Protein AF-A0A964IN11-F1 (afdb_monomer)

pLDDT: mean 75.67, std 8.84, range [43.44, 93.75]

Nearest PDB structures (foldseek):
  3g67-assembly1_A  TM=2.727E-01  e=6.004E+00  Thermotoga maritima
  2fic-assembly2_A  TM=3.836E-01  e=9.585E+00  Homo sapiens

Mean predicted aligned error: 14.29 Å

Solvent-accessible surface area (backbone atoms only — not comparable to full-atom values): 10181 Å² total; per-residue (Å²): 139,83,84,82,80,81,77,79,76,79,81,54,73,69,59,56,54,56,50,51,55,50,52,53,52,52,49,53,52,49,52,54,52,52,52,52,51,51,53,51,53,51,52,52,51,50,52,52,53,52,52,50,53,52,49,51,53,55,49,52,52,51,50,52,50,49,50,49,51,45,50,49,51,44,52,50,38,48,57,56,67,73,42,93,69,86,52,68,68,59,53,51,50,45,70,50,59,47,49,66,54,49,55,52,47,51,52,49,52,55,56,52,54,74,72,45,54,77,66,59,54,53,37,52,58,54,5,45,64,47,19,50,59,53,47,50,52,50,52,53,50,48,58,52,44,38,72,73,68,66,55,58,66,78,85,67,49,69,58,64,61,62,55,46,53,58,50,38,29,51,52,23,38,54,55,39,48,71,73,76,110

Sequence (181 aa):
MGNHIIIAGYPSKDQLQGASAQIVSLFFHLCRKLDAARVEARKAGGSVVAAVEQTQRVYGYRLVLAGALRGSVYGISRGLLEMEIAERWLRVAIALAPIPFFVRFLWMWMTGLSTMDELERRIQPEALALAFPLMAVLLMTFGLLEIAAGLNPDDWSCRHVRLMMPALYYAGLWRAKRRYE

Foldseek 3Di:
DDDDDPDDDDDDPVVVVVVVVVVVVVVVVVVVVVVVVVVVVVVVVVVVVVVLVVVLVVLVVVLVVLVVVLVVLLVVLVVVLVPPDVDPVVNVCSVCVSVVSVVVSVVSVVVSLVSDDPLVVVLQVQLVVQLVVVLVVVVVVVVVCCVVVVPDCVVVPPPVSVVSSVVSSVVSSVVSVVVVD

Radius of gyration: 34.75 Å; Cα contacts (8 Å, |Δi|>4): 67; chains: 1; bounding box: 102×32×94 Å

Secondary structure (DSSP, 8-state):
-------PPPPPHHHHHHHHHHHHHHHHHHHHHHHHHHHHHHHHHHHHHHHHHHHHHHHHHHHHHHHHHHHHHHHHHHHHHHS----HHHHHHHHHTHHHHHHHHHHHHHHHHHTS-HHHHHHHHHHHHHHHHHHHHHHHHHHHHHHHH---TTTSSSHHHHHHHHHHHHHHHHHHHHHH-

Structure (mmCIF, N/CA/C/O backbone):
data_AF-A0A964IN11-F1
#
_entry.id   AF-A0A964IN11-F1
#
loop_
_atom_site.group_PDB
_atom_site.id
_atom_site.type_symbol
_atom_site.label_atom_id
_atom_site.label_alt_id
_atom_site.label_comp_id
_atom_site.label_asym_id
_atom_site.label_entity_id
_atom_site.label_seq_id
_atom_site.pdbx_PDB_ins_code
_atom_site.Cartn_x
_atom_site.Cartn_y
_atom_site.Cartn_z
_atom_site.occupancy
_atom_site.B_iso_or_equiv
_atom_site.auth_seq_id
_atom_site.auth_comp_id
_atom_site.auth_asym_id
_atom_site.auth_atom_id
_atom_site.pdbx_PDB_model_num
ATOM 1 N N . MET A 1 1 ? -77.785 14.637 54.196 1.00 43.44 1 MET A N 1
ATOM 2 C CA . MET A 1 1 ? -76.979 13.824 53.259 1.00 43.44 1 MET A CA 1
ATOM 3 C C . MET A 1 1 ? -75.578 13.714 53.845 1.00 43.44 1 MET A C 1
ATOM 5 O O . MET A 1 1 ? -74.857 14.700 53.835 1.00 43.44 1 MET A O 1
ATOM 9 N N . GLY A 1 2 ? -75.266 12.592 54.501 1.00 45.19 2 GLY A N 1
ATOM 10 C CA . GLY A 1 2 ? -74.005 12.393 55.224 1.00 45.19 2 GLY A CA 1
ATOM 11 C C . GLY A 1 2 ? -72.953 11.723 54.343 1.00 45.19 2 GLY A C 1
ATOM 12 O O . GLY A 1 2 ? -73.200 10.641 53.817 1.00 45.19 2 GLY A O 1
ATOM 13 N N . ASN A 1 3 ? -71.794 12.365 54.191 1.00 50.91 3 ASN A N 1
ATOM 14 C CA . ASN A 1 3 ? -70.613 11.786 53.552 1.00 50.91 3 ASN A CA 1
ATOM 15 C C . ASN A 1 3 ? -69.926 10.831 54.538 1.00 50.91 3 ASN A C 1
ATOM 17 O O . ASN A 1 3 ? -69.311 11.272 55.508 1.00 50.91 3 ASN A O 1
ATOM 21 N N . HIS A 1 4 ? -70.011 9.526 54.280 1.00 51.09 4 HIS A N 1
ATOM 22 C CA . HIS A 1 4 ? -69.189 8.532 54.962 1.00 51.09 4 HIS A CA 1
ATOM 23 C C . HIS A 1 4 ? -67.776 8.559 54.370 1.00 51.09 4 HIS A C 1
ATOM 25 O O . HIS A 1 4 ? -67.537 8.082 53.264 1.00 51.09 4 HIS A O 1
ATOM 31 N N . ILE A 1 5 ? -66.838 9.143 55.116 1.00 57.75 5 ILE A N 1
ATOM 32 C CA . ILE A 1 5 ? -65.405 9.069 54.829 1.00 57.75 5 ILE A CA 1
ATOM 33 C C . ILE A 1 5 ? -64.946 7.655 55.198 1.00 57.75 5 ILE A C 1
ATOM 35 O O . ILE A 1 5 ? -64.895 7.295 56.373 1.00 57.75 5 ILE A O 1
ATOM 39 N N . ILE A 1 6 ? -64.645 6.839 54.187 1.00 58.34 6 ILE A N 1
ATOM 40 C CA . ILE A 1 6 ? -64.030 5.521 54.369 1.00 58.34 6 ILE A CA 1
ATOM 41 C C . ILE A 1 6 ? -62.560 5.757 54.722 1.00 58.34 6 ILE A C 1
ATOM 43 O O . ILE A 1 6 ? -61.746 6.094 53.864 1.00 58.34 6 ILE A O 1
ATOM 47 N N . ILE A 1 7 ? -62.225 5.616 56.003 1.00 56.06 7 ILE A N 1
ATOM 48 C CA . ILE A 1 7 ? -60.840 5.626 56.474 1.00 56.06 7 ILE A CA 1
ATOM 49 C C . ILE A 1 7 ? -60.228 4.281 56.069 1.00 56.06 7 ILE A C 1
ATOM 51 O O . ILE A 1 7 ? -60.578 3.241 56.626 1.00 56.06 7 ILE A O 1
ATOM 55 N N . ALA A 1 8 ? -59.354 4.293 55.061 1.00 59.03 8 ALA A N 1
ATOM 56 C CA . ALA A 1 8 ? -58.593 3.119 54.652 1.00 59.03 8 ALA A CA 1
ATOM 57 C C . ALA A 1 8 ? -57.729 2.641 55.832 1.00 59.03 8 ALA A C 1
ATOM 59 O O . ALA A 1 8 ? -56.873 3.375 56.327 1.00 59.03 8 ALA A O 1
ATOM 60 N N . GLY A 1 9 ? -58.002 1.427 56.315 1.00 58.03 9 GLY A N 1
ATOM 61 C CA . GLY A 1 9 ? -57.291 0.825 57.438 1.00 58.03 9 GLY A CA 1
ATOM 62 C C . GLY A 1 9 ? -55.801 0.674 57.141 1.00 58.03 9 GLY A C 1
ATOM 63 O O . GLY A 1 9 ? -55.415 0.201 56.073 1.00 58.03 9 GLY A O 1
ATOM 64 N N . TYR A 1 10 ? -54.965 1.079 58.098 1.00 53.91 10 TYR A N 1
ATOM 65 C CA . TYR A 1 10 ? -53.522 0.871 58.027 1.00 53.91 10 TYR A CA 1
ATOM 66 C C . TYR A 1 10 ? -53.206 -0.635 57.980 1.00 53.91 10 TYR A C 1
ATOM 68 O O . TYR A 1 10 ? -53.748 -1.390 58.794 1.00 53.91 10 TYR A O 1
ATOM 76 N N . PRO A 1 11 ? -52.330 -1.089 57.064 1.00 60.97 11 PRO A N 1
ATOM 77 C CA . PRO A 1 11 ? -51.963 -2.498 56.964 1.00 60.97 11 PRO A CA 1
ATOM 78 C C . PRO A 1 11 ? -51.256 -2.972 58.243 1.00 60.97 11 PRO A C 1
ATOM 80 O O . PRO A 1 11 ? -50.443 -2.247 58.825 1.00 60.97 11 PRO A O 1
ATOM 83 N N . SER A 1 12 ? -51.568 -4.194 58.693 1.00 66.81 12 SER A N 1
ATOM 84 C CA . SER A 1 12 ? -50.959 -4.780 59.894 1.00 66.81 12 SER A CA 1
ATOM 85 C C . SER A 1 12 ? -49.467 -5.080 59.673 1.00 66.81 12 SER A C 1
ATOM 87 O O . SER A 1 12 ? -49.018 -5.306 58.545 1.00 66.81 12 SER A O 1
ATOM 89 N N . LYS A 1 13 ? -48.677 -5.097 60.757 1.00 61.56 13 LYS A N 1
ATOM 90 C CA . LYS A 1 13 ? -47.222 -5.351 60.708 1.00 61.56 13 LYS A CA 1
ATOM 91 C C . LYS A 1 13 ? -46.857 -6.674 60.014 1.00 61.56 13 LYS A C 1
ATOM 93 O O . LYS A 1 13 ? -45.818 -6.735 59.359 1.00 61.56 13 LYS A O 1
ATOM 98 N N . ASP A 1 14 ? -47.729 -7.675 60.081 1.00 70.12 14 ASP A N 1
ATOM 99 C CA . ASP A 1 14 ? -47.516 -8.986 59.457 1.00 70.12 14 ASP A CA 1
ATOM 100 C C . ASP A 1 14 ? -47.667 -8.928 57.925 1.00 70.12 14 ASP A C 1
ATOM 102 O O . ASP A 1 14 ? -46.914 -9.577 57.197 1.00 70.12 14 ASP A O 1
ATOM 106 N N . GLN A 1 15 ? -48.563 -8.074 57.403 1.00 61.25 15 GLN A N 1
ATOM 107 C CA . GLN A 1 15 ? -48.667 -7.825 55.957 1.00 61.25 15 GLN A CA 1
ATOM 108 C C . GLN A 1 15 ? -47.463 -7.050 55.406 1.00 61.25 15 GLN A C 1
ATOM 110 O O . GLN A 1 15 ? -47.022 -7.307 54.284 1.00 61.25 15 GLN A O 1
ATOM 115 N N . LEU A 1 16 ? -46.892 -6.140 56.199 1.00 60.25 16 LEU A N 1
ATOM 116 C CA . LEU A 1 16 ? -45.685 -5.394 55.828 1.00 60.25 16 LEU A CA 1
ATOM 117 C C . LEU A 1 16 ? -44.429 -6.288 55.799 1.00 60.25 16 LEU A C 1
ATOM 119 O O . LEU A 1 16 ? -43.560 -6.084 54.950 1.00 60.25 16 LEU A O 1
ATOM 123 N N . GLN A 1 17 ? -44.341 -7.306 56.664 1.00 65.69 17 GLN A N 1
ATOM 124 C CA . GLN A 1 17 ? -43.245 -8.289 56.644 1.00 65.69 17 GLN A CA 1
ATOM 125 C C . GLN A 1 17 ? -43.341 -9.283 55.474 1.00 65.69 17 GLN A C 1
ATOM 127 O O . GLN A 1 17 ? -42.320 -9.644 54.893 1.00 65.69 17 GLN A O 1
ATOM 132 N N . GLY A 1 18 ? -44.548 -9.696 55.073 1.00 69.88 18 GLY A N 1
ATOM 133 C CA . GLY A 1 18 ? -44.730 -10.531 53.878 1.00 69.88 18 GLY A CA 1
ATOM 134 C C . GLY A 1 18 ? -44.393 -9.789 52.576 1.00 69.88 18 GLY A C 1
ATOM 135 O O . GLY A 1 18 ? -43.753 -10.346 51.681 1.00 69.88 18 GLY A O 1
ATOM 136 N N . ALA A 1 19 ? -44.765 -8.508 52.492 1.00 66.50 19 ALA A N 1
ATOM 137 C CA . ALA A 1 19 ? -44.473 -7.660 51.338 1.00 66.50 19 ALA A CA 1
ATOM 138 C C . ALA A 1 19 ? -42.967 -7.384 51.173 1.00 66.50 19 ALA A C 1
ATOM 140 O O . ALA A 1 19 ? -42.461 -7.391 50.050 1.00 66.50 19 ALA A O 1
ATOM 141 N N . SER A 1 20 ? -42.221 -7.204 52.271 1.00 71.31 20 SER A N 1
ATOM 142 C CA . SER A 1 20 ? -40.770 -6.980 52.205 1.00 71.31 20 SER A CA 1
ATOM 143 C C . SER A 1 20 ? -40.014 -8.211 51.691 1.00 71.31 20 SER A C 1
ATOM 145 O O . SER A 1 20 ? -39.119 -8.070 50.857 1.00 71.31 20 SER A O 1
ATOM 147 N N . ALA A 1 21 ? -40.425 -9.421 52.082 1.00 78.44 21 ALA A N 1
ATOM 148 C CA . ALA A 1 21 ? -39.839 -10.665 51.580 1.00 78.44 21 ALA A CA 1
ATOM 149 C C . ALA A 1 21 ? -40.081 -10.867 50.069 1.00 78.44 21 ALA A C 1
ATOM 151 O O . ALA A 1 21 ? -39.172 -11.275 49.341 1.00 78.44 21 ALA A O 1
ATOM 152 N N . GLN A 1 22 ? -41.279 -10.530 49.574 1.00 80.94 22 GLN A N 1
ATOM 153 C CA . GLN A 1 22 ? -41.599 -10.607 48.144 1.00 80.94 22 GLN A CA 1
ATOM 154 C C . GLN A 1 22 ? -40.813 -9.585 47.315 1.00 80.94 22 GLN A C 1
ATOM 156 O O . GLN A 1 22 ? -40.292 -9.934 46.256 1.00 80.94 22 GLN A O 1
ATOM 161 N N . ILE A 1 23 ? -40.667 -8.351 47.806 1.00 81.38 23 ILE A N 1
ATOM 162 C CA . ILE A 1 23 ? -39.893 -7.301 47.127 1.00 81.38 23 ILE A CA 1
ATOM 163 C C . ILE A 1 23 ? -38.415 -7.699 47.015 1.00 81.38 23 ILE A C 1
ATOM 165 O O . ILE A 1 23 ? -37.823 -7.564 45.944 1.00 81.38 23 ILE A O 1
ATOM 169 N N . VAL A 1 24 ? -37.829 -8.251 48.083 1.00 82.81 24 VAL A N 1
ATOM 170 C CA . VAL A 1 24 ? -36.432 -8.718 48.079 1.00 82.81 24 VAL A CA 1
ATOM 171 C C . VAL A 1 24 ? -36.240 -9.894 47.115 1.00 82.81 24 VAL A C 1
ATOM 173 O O . VAL A 1 24 ? -35.279 -9.903 46.347 1.00 82.81 24 VAL A O 1
ATOM 176 N N . SER A 1 25 ? -37.170 -10.853 47.092 1.00 84.12 25 SER A N 1
ATOM 177 C CA . SER A 1 25 ? -37.144 -11.981 46.150 1.00 84.12 25 SER A CA 1
ATOM 178 C C . SER A 1 25 ? -37.215 -11.520 44.688 1.00 84.12 25 SER A C 1
ATOM 180 O O . SER A 1 25 ? -36.419 -11.963 43.853 1.00 84.12 25 SER A O 1
ATOM 182 N N . LEU A 1 26 ? -38.120 -10.583 44.384 1.00 86.50 26 LEU A N 1
ATOM 183 C CA . LEU A 1 26 ? -38.298 -10.040 43.039 1.00 86.50 26 LEU A CA 1
ATOM 184 C C . LEU A 1 26 ? -37.057 -9.262 42.585 1.00 86.50 26 LEU A C 1
ATOM 186 O O . LEU A 1 26 ? -36.603 -9.434 41.455 1.00 86.50 26 LEU A O 1
ATOM 190 N N . PHE A 1 27 ? -36.473 -8.463 43.483 1.00 87.12 27 PHE A N 1
ATOM 191 C CA . PHE A 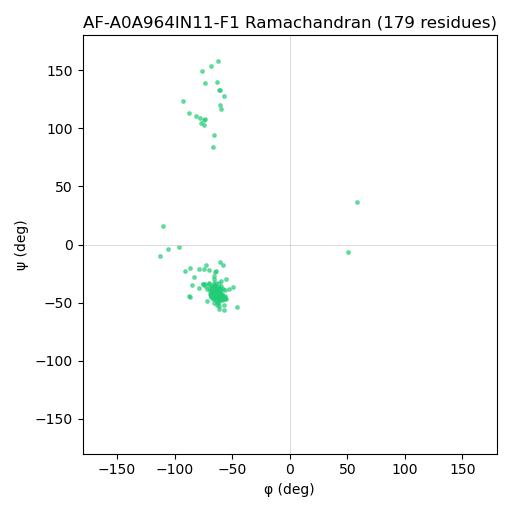1 27 ? -35.233 -7.732 43.235 1.00 87.12 27 PHE A CA 1
ATOM 192 C C . PHE A 1 27 ? -34.068 -8.682 42.937 1.00 87.12 27 PHE A C 1
ATOM 194 O O . PHE A 1 27 ? -33.377 -8.511 41.934 1.00 87.12 27 PHE A O 1
ATOM 201 N N . PHE A 1 28 ? -33.899 -9.740 43.736 1.00 88.69 28 PHE A N 1
ATOM 202 C CA . PHE A 1 28 ? -32.840 -10.730 43.524 1.00 88.69 28 PHE A CA 1
ATOM 203 C C . PHE A 1 28 ? -33.006 -11.469 42.187 1.00 88.69 28 PHE A C 1
ATOM 205 O O . PHE A 1 28 ? -32.033 -11.695 41.464 1.00 88.69 28 PHE A O 1
ATOM 212 N N . HIS A 1 29 ? -34.246 -11.799 41.813 1.00 91.00 29 HIS A N 1
ATOM 213 C CA . HIS A 1 29 ? -34.552 -12.412 40.521 1.00 91.00 29 HIS A CA 1
ATOM 214 C C . HIS A 1 29 ? -34.259 -11.466 39.345 1.00 91.00 29 HIS A C 1
ATOM 216 O O . HIS A 1 29 ? -33.709 -11.896 38.326 1.00 91.00 29 HIS A O 1
ATOM 222 N N . LEU A 1 30 ? -34.582 -10.177 39.493 1.00 87.19 30 LEU A N 1
ATOM 223 C CA . LEU A 1 30 ? -34.320 -9.150 38.486 1.00 87.19 30 LEU A CA 1
ATOM 224 C C . LEU A 1 30 ? -32.814 -8.919 38.301 1.00 87.19 30 LEU A C 1
ATOM 226 O O . LEU A 1 30 ? -32.333 -8.930 37.169 1.00 87.19 30 LEU A O 1
ATOM 230 N N . CYS A 1 31 ? -32.060 -8.795 39.399 1.00 88.00 31 CYS A N 1
ATOM 231 C CA . CYS A 1 31 ? -30.601 -8.687 39.375 1.00 88.00 31 CYS A CA 1
ATOM 232 C C . CYS A 1 31 ? -29.968 -9.883 38.658 1.00 88.00 31 CYS A C 1
ATOM 234 O O . CYS A 1 31 ? -29.163 -9.698 37.747 1.00 88.00 31 CYS A O 1
ATOM 236 N N . ARG A 1 32 ? -30.412 -11.108 38.969 1.00 93.75 32 ARG A N 1
ATOM 237 C CA . ARG A 1 32 ? -29.891 -12.316 38.319 1.00 93.75 32 ARG A CA 1
ATOM 238 C C . ARG A 1 32 ? -30.167 -12.344 36.812 1.00 93.75 32 ARG A C 1
ATOM 240 O O . ARG A 1 32 ? -29.314 -12.785 36.044 1.00 93.75 32 ARG A O 1
ATOM 247 N N . LYS A 1 33 ? -31.343 -11.877 36.372 1.00 90.25 33 LYS A N 1
ATOM 248 C CA . LYS A 1 33 ? -31.666 -11.750 34.939 1.00 90.25 33 LYS A CA 1
ATOM 249 C C . LYS A 1 33 ? -30.802 -10.699 34.244 1.00 90.25 33 LYS A C 1
ATOM 251 O O . LYS A 1 33 ? -30.353 -10.939 33.127 1.00 90.25 33 LYS A O 1
ATOM 256 N N . LEU A 1 34 ? -30.552 -9.565 34.896 1.00 87.56 34 LEU A N 1
ATOM 257 C CA . LEU A 1 34 ? -29.701 -8.506 34.352 1.00 87.56 34 LEU A CA 1
ATOM 258 C C . LEU A 1 34 ? -28.246 -8.964 34.206 1.00 87.56 34 LEU A C 1
ATOM 260 O O . LEU A 1 34 ? -27.615 -8.670 33.192 1.00 87.56 34 LEU A O 1
ATOM 264 N N . ASP A 1 35 ? -27.727 -9.729 35.164 1.00 90.44 35 ASP A N 1
ATOM 265 C CA . ASP A 1 35 ? -26.366 -10.263 35.081 1.00 90.44 35 ASP A CA 1
ATOM 266 C C . ASP A 1 35 ? -26.231 -11.334 33.994 1.00 90.44 35 ASP A C 1
ATOM 268 O O . ASP A 1 35 ? -25.265 -11.310 33.230 1.00 90.44 35 ASP A O 1
ATOM 272 N N . ALA A 1 36 ? -27.227 -12.214 33.842 1.00 89.38 36 ALA A N 1
ATOM 273 C CA . ALA A 1 36 ? -27.258 -13.176 32.739 1.00 89.38 36 ALA A CA 1
ATOM 274 C C . ALA A 1 36 ? -27.265 -12.472 31.367 1.00 89.38 36 ALA A C 1
ATOM 276 O O . ALA A 1 36 ? -26.452 -12.801 30.502 1.00 89.38 36 ALA A O 1
ATOM 277 N N . ALA A 1 37 ? -28.101 -11.441 31.200 1.00 81.38 37 ALA A N 1
ATOM 278 C CA . ALA A 1 37 ? -28.165 -10.651 29.970 1.00 81.38 37 ALA A CA 1
ATOM 279 C C . ALA A 1 37 ? -26.847 -9.908 29.674 1.00 81.38 37 ALA A C 1
ATOM 281 O O . ALA A 1 37 ? -26.403 -9.850 28.526 1.00 81.38 37 ALA A O 1
ATOM 282 N N . ARG A 1 38 ? -26.168 -9.382 30.704 1.00 81.19 38 ARG A N 1
ATOM 283 C CA . ARG A 1 38 ? -24.843 -8.753 30.558 1.00 81.19 38 ARG A CA 1
ATOM 284 C C . ARG A 1 38 ? -23.779 -9.743 30.097 1.00 81.19 38 ARG A C 1
ATOM 286 O O . ARG A 1 38 ? -22.946 -9.393 29.264 1.00 81.19 38 ARG A O 1
ATOM 293 N N . VAL A 1 39 ? -23.793 -10.967 30.626 1.00 85.06 39 VAL A N 1
ATOM 294 C CA . VAL A 1 39 ? -22.840 -12.015 30.234 1.00 85.06 39 VAL A CA 1
ATOM 295 C C . VAL A 1 39 ? -23.054 -12.430 28.777 1.00 85.06 39 VAL A C 1
ATOM 297 O O . VAL A 1 39 ? -22.075 -12.575 28.044 1.00 85.06 39 VAL A O 1
ATOM 300 N N . GLU A 1 40 ? -24.303 -12.568 28.331 1.00 84.50 40 GLU A N 1
ATOM 301 C CA . GLU A 1 40 ? -24.620 -12.867 26.928 1.00 84.50 40 GLU A CA 1
ATOM 302 C C . GLU A 1 40 ? -24.211 -11.733 25.985 1.00 84.50 40 GLU A C 1
ATOM 304 O O . GLU A 1 40 ? -23.541 -11.991 24.986 1.00 84.50 40 GLU A O 1
ATOM 309 N N . ALA A 1 41 ? -24.498 -10.477 26.339 1.00 72.94 41 ALA A N 1
ATOM 310 C CA . ALA A 1 41 ? -24.062 -9.316 25.564 1.00 72.94 41 ALA A CA 1
ATOM 311 C C . ALA A 1 41 ? -22.529 -9.240 25.451 1.00 72.94 41 ALA A C 1
ATOM 313 O O . ALA A 1 41 ? -21.991 -8.933 24.387 1.00 72.94 41 ALA A O 1
ATOM 314 N N . ARG A 1 42 ? -21.804 -9.583 26.525 1.00 79.69 42 ARG A N 1
ATOM 315 C CA . ARG A 1 42 ? -20.334 -9.601 26.533 1.00 79.69 42 ARG A CA 1
ATOM 316 C C . ARG A 1 42 ? -19.762 -10.735 25.677 1.00 79.69 42 ARG A C 1
ATOM 318 O O . ARG A 1 42 ? -18.769 -10.524 24.987 1.00 79.69 42 ARG A O 1
ATOM 325 N N . LYS A 1 43 ? -20.397 -11.914 25.678 1.00 82.44 43 LYS A N 1
ATOM 326 C CA . LYS A 1 43 ? -20.033 -13.038 24.795 1.00 82.44 43 LYS A CA 1
ATOM 327 C C . LYS A 1 43 ? -20.306 -12.718 23.325 1.00 82.44 43 LYS A C 1
ATOM 329 O O . LYS A 1 43 ? -19.443 -12.969 22.488 1.00 82.44 43 LYS A O 1
ATOM 334 N N . ALA A 1 44 ? -21.461 -12.123 23.024 1.00 76.88 44 ALA A N 1
ATOM 335 C CA . ALA A 1 44 ? -21.802 -11.675 21.678 1.00 76.88 44 ALA A CA 1
ATOM 336 C C . ALA A 1 44 ? -20.804 -10.615 21.186 1.00 76.88 44 ALA A C 1
ATOM 338 O O . ALA A 1 44 ? -20.227 -10.781 20.114 1.00 76.88 44 ALA A O 1
ATOM 339 N N . GLY A 1 45 ? -20.496 -9.606 22.008 1.00 75.06 45 GLY A N 1
ATOM 340 C CA . GLY A 1 45 ? -19.466 -8.610 21.703 1.00 75.06 45 GLY A CA 1
ATOM 341 C C . GLY A 1 45 ? -18.094 -9.237 21.433 1.00 75.06 45 GLY A C 1
ATOM 342 O O . GLY A 1 45 ? -17.468 -8.923 20.427 1.00 75.06 45 GLY A O 1
ATOM 343 N N . GLY A 1 46 ? -17.664 -10.194 22.263 1.00 76.69 46 GLY A N 1
ATOM 344 C CA . GLY A 1 46 ? -16.411 -10.930 22.055 1.00 76.69 46 GLY A CA 1
ATOM 345 C C . GLY A 1 46 ? -16.372 -11.723 20.742 1.00 76.69 46 GLY A C 1
ATOM 346 O O . GLY A 1 46 ? -15.355 -11.713 20.054 1.00 76.69 46 GLY A O 1
ATOM 347 N N . SER A 1 47 ? -17.482 -12.363 20.357 1.00 72.88 47 SER A N 1
ATOM 348 C CA . SER A 1 47 ? -17.575 -13.094 19.083 1.00 72.88 47 SER A CA 1
ATOM 349 C C . SER A 1 47 ? -17.516 -12.181 17.857 1.00 72.88 47 SER A C 1
ATOM 351 O O . SER A 1 47 ? -16.883 -12.534 16.864 1.00 72.88 47 SER A O 1
ATOM 353 N N . VAL A 1 48 ? -18.114 -10.988 17.936 1.00 71.19 48 VAL A N 1
ATOM 354 C CA . VAL A 1 48 ? -18.071 -9.990 16.860 1.00 71.19 48 VAL A CA 1
ATOM 355 C C . VAL A 1 48 ? -16.655 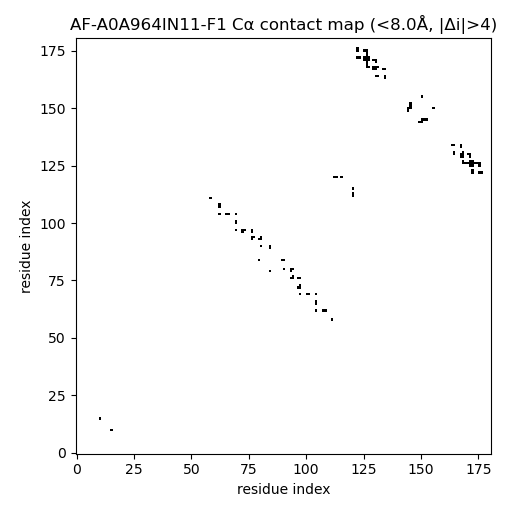-9.439 16.709 1.00 71.19 48 VAL A C 1
ATOM 357 O O . VAL A 1 48 ? -16.141 -9.392 15.595 1.00 71.19 48 VAL A O 1
ATOM 360 N N . VAL A 1 49 ? -15.992 -9.104 17.819 1.00 73.88 49 VAL A N 1
ATOM 361 C CA . VAL A 1 49 ? -14.595 -8.638 17.812 1.00 73.88 49 VAL A CA 1
ATOM 362 C C . VAL A 1 49 ? -13.666 -9.701 17.216 1.00 73.88 49 VAL A C 1
ATOM 364 O O . VAL A 1 49 ? -12.878 -9.391 16.325 1.00 73.88 49 VAL A O 1
ATOM 367 N N . ALA A 1 50 ? -13.812 -10.966 17.619 1.00 72.62 50 ALA A N 1
ATOM 368 C CA . ALA A 1 50 ? -13.023 -12.067 17.065 1.00 72.62 50 ALA A CA 1
ATOM 369 C C . ALA A 1 50 ? -13.277 -12.281 15.558 1.00 72.62 50 ALA A C 1
ATOM 371 O O . ALA A 1 50 ? -12.339 -12.531 14.800 1.00 72.62 50 ALA A O 1
ATOM 372 N N . ALA A 1 51 ? -14.526 -12.143 15.098 1.00 64.75 51 ALA A N 1
ATOM 373 C CA . ALA A 1 51 ? -14.874 -12.258 13.681 1.00 64.75 51 ALA A CA 1
ATOM 374 C C . ALA A 1 51 ? -14.285 -11.114 12.832 1.00 64.75 51 ALA A C 1
ATOM 376 O O . ALA A 1 51 ? -13.829 -11.347 11.707 1.00 64.75 51 ALA A O 1
ATOM 377 N N . VAL A 1 52 ? -14.250 -9.890 13.368 1.00 67.06 52 VAL A N 1
ATOM 378 C CA . VAL A 1 52 ? -13.620 -8.730 12.716 1.00 67.06 52 VAL A CA 1
ATOM 379 C C . VAL A 1 52 ? -12.105 -8.917 12.621 1.00 67.06 52 VAL A C 1
ATOM 381 O O . VAL A 1 52 ? -11.550 -8.782 11.529 1.00 67.06 52 VAL A O 1
ATOM 384 N N . GLU A 1 53 ? -11.444 -9.325 13.708 1.00 74.50 53 GLU A N 1
ATOM 385 C CA . GLU A 1 53 ? -9.994 -9.574 13.724 1.00 74.50 53 GLU A CA 1
ATOM 386 C C . GLU A 1 53 ? -9.599 -10.693 12.741 1.00 74.50 53 GLU A C 1
ATOM 388 O O . GLU A 1 53 ? -8.631 -10.576 11.980 1.00 74.50 53 GLU A O 1
ATOM 393 N N . GLN A 1 54 ? -10.391 -11.769 12.687 1.00 74.69 54 GLN A N 1
ATOM 394 C CA . GLN A 1 54 ? -10.191 -12.858 11.733 1.00 74.69 54 GLN A CA 1
ATOM 395 C C . GLN A 1 54 ? -10.352 -12.377 10.283 1.00 74.69 54 GLN A C 1
ATOM 397 O O . GLN A 1 54 ? -9.553 -12.741 9.416 1.00 74.69 54 GLN A O 1
ATOM 402 N N . THR A 1 55 ? -11.339 -11.519 10.017 1.00 66.69 55 THR A N 1
ATOM 403 C CA . THR A 1 55 ? -11.562 -10.935 8.688 1.00 66.69 55 THR A CA 1
ATOM 404 C C . THR A 1 55 ? -10.402 -10.024 8.280 1.00 66.69 55 THR A C 1
ATOM 406 O O . THR A 1 55 ? -9.910 -10.144 7.157 1.00 66.69 55 THR A O 1
ATOM 409 N N . GLN A 1 56 ? -9.888 -9.194 9.195 1.00 68.44 56 GLN A N 1
ATOM 410 C CA . GLN A 1 56 ? -8.708 -8.354 8.960 1.00 68.44 56 GLN A CA 1
ATOM 411 C C . GLN A 1 56 ? -7.452 -9.185 8.656 1.00 68.44 56 GLN A C 1
ATOM 413 O O . GLN A 1 56 ? -6.741 -8.880 7.696 1.00 68.44 56 GLN A O 1
ATOM 418 N N . ARG A 1 57 ? -7.187 -10.272 9.399 1.00 72.75 57 ARG A N 1
ATOM 419 C CA . ARG A 1 57 ? -6.045 -11.171 9.124 1.00 72.75 57 ARG A CA 1
ATOM 420 C C . ARG A 1 57 ? -6.146 -11.847 7.761 1.00 72.75 57 ARG A C 1
ATOM 422 O O . ARG A 1 57 ? -5.171 -11.870 7.008 1.00 72.75 57 ARG A O 1
ATOM 429 N N . VAL A 1 58 ? -7.319 -12.390 7.432 1.00 72.50 58 VAL A N 1
ATOM 430 C CA . VAL A 1 58 ? -7.563 -13.056 6.142 1.00 72.50 58 VAL A CA 1
ATOM 431 C C . VAL A 1 58 ? -7.431 -12.056 4.993 1.00 72.50 58 VAL A C 1
ATOM 433 O O . VAL A 1 58 ? -6.835 -12.369 3.960 1.00 72.50 58 VAL A O 1
ATOM 436 N N . TYR A 1 59 ? -7.941 -10.839 5.177 1.00 72.38 59 TYR A N 1
ATOM 437 C CA . TYR A 1 59 ? -7.828 -9.769 4.198 1.00 72.38 59 TYR A CA 1
ATOM 438 C C . TYR A 1 59 ? -6.370 -9.321 3.999 1.00 72.38 59 TYR A C 1
ATOM 440 O O . TYR A 1 59 ? -5.908 -9.237 2.860 1.00 72.38 59 TYR A O 1
ATOM 448 N N . GLY A 1 60 ? -5.615 -9.132 5.085 1.00 73.56 60 GLY A N 1
ATOM 449 C CA . GLY A 1 60 ? -4.191 -8.796 5.040 1.00 73.56 60 GLY A CA 1
ATOM 450 C C . GLY A 1 60 ? -3.366 -9.841 4.285 1.00 73.56 60 GLY A C 1
ATOM 451 O O . GLY A 1 60 ? -2.615 -9.492 3.376 1.00 73.56 60 GLY A O 1
ATOM 452 N N . TYR A 1 61 ? -3.567 -11.131 4.577 1.00 77.56 61 TYR A N 1
ATOM 453 C CA . TYR A 1 61 ? -2.888 -12.215 3.859 1.00 77.56 61 TYR A CA 1
ATOM 454 C C . TYR A 1 61 ? -3.245 -12.239 2.367 1.00 77.56 61 TYR A C 1
ATOM 456 O O . TYR A 1 61 ? -2.361 -12.353 1.520 1.00 77.56 61 TYR A O 1
ATOM 464 N N . ARG A 1 62 ? -4.528 -12.070 2.022 1.00 78.31 62 ARG A N 1
ATOM 465 C CA . ARG A 1 62 ? -4.975 -11.998 0.621 1.00 78.31 62 ARG A CA 1
ATOM 466 C C . ARG A 1 62 ? -4.347 -10.830 -0.129 1.00 78.31 62 ARG A C 1
ATOM 468 O O . ARG A 1 62 ? -4.005 -10.982 -1.298 1.00 78.31 62 ARG A O 1
ATOM 475 N N . LEU A 1 63 ? -4.180 -9.690 0.532 1.00 74.62 63 LEU A N 1
ATOM 476 C CA . LEU A 1 63 ? -3.567 -8.500 -0.044 1.00 74.62 63 LEU A CA 1
ATOM 477 C C . LEU A 1 63 ? -2.065 -8.696 -0.281 1.00 74.62 63 LEU A C 1
ATOM 479 O O . LEU A 1 63 ? -1.568 -8.349 -1.351 1.00 74.62 63 LEU A O 1
ATOM 483 N N . VAL A 1 64 ? -1.361 -9.313 0.675 1.00 78.62 64 VAL A N 1
ATOM 484 C CA . VAL A 1 64 ? 0.051 -9.699 0.524 1.00 78.62 64 VAL A CA 1
ATOM 485 C C . VAL A 1 64 ? 0.212 -10.705 -0.613 1.00 78.62 64 VAL A C 1
ATOM 487 O O . VAL A 1 64 ? 1.067 -10.517 -1.473 1.00 78.62 64 VAL A O 1
ATOM 490 N N . LEU A 1 65 ? -0.647 -11.726 -0.678 1.00 81.94 65 LEU A N 1
ATOM 491 C CA . LEU A 1 65 ? -0.633 -12.729 -1.742 1.00 81.94 65 LEU A CA 1
ATOM 492 C C . LEU A 1 65 ? -0.926 -12.106 -3.115 1.00 81.94 65 LEU A C 1
ATOM 494 O O . LEU A 1 65 ? -0.236 -12.404 -4.085 1.00 81.94 65 LEU A O 1
ATOM 498 N N . ALA A 1 66 ? -1.913 -11.210 -3.208 1.00 77.44 66 ALA A N 1
ATOM 499 C CA . ALA A 1 66 ? -2.231 -10.488 -4.439 1.00 77.44 66 ALA A CA 1
ATOM 500 C C . ALA A 1 66 ? -1.083 -9.560 -4.869 1.00 77.44 66 ALA A C 1
ATOM 502 O O . ALA A 1 66 ? -0.768 -9.478 -6.057 1.00 77.44 66 ALA A O 1
ATOM 503 N N . GLY A 1 67 ? -0.428 -8.899 -3.910 1.00 76.06 67 GLY A N 1
ATOM 504 C CA . GLY A 1 67 ? 0.770 -8.098 -4.143 1.00 76.06 67 GLY A CA 1
ATOM 505 C C . GLY A 1 67 ? 1.941 -8.941 -4.653 1.00 76.06 67 GLY A C 1
ATOM 506 O O . GLY A 1 67 ? 2.567 -8.573 -5.647 1.00 76.06 67 GLY A O 1
ATOM 507 N N . ALA A 1 68 ? 2.186 -10.097 -4.033 1.00 82.19 68 ALA A N 1
ATOM 508 C CA . ALA A 1 68 ? 3.214 -11.048 -4.446 1.00 82.19 68 ALA A CA 1
ATOM 509 C C . ALA A 1 68 ? 2.938 -11.597 -5.853 1.00 82.19 68 ALA A C 1
ATOM 511 O O . ALA A 1 68 ? 3.803 -11.501 -6.717 1.00 82.19 68 ALA A O 1
ATOM 512 N N . LEU A 1 69 ? 1.713 -12.067 -6.118 1.00 83.19 69 LEU A N 1
ATOM 513 C CA . LEU A 1 69 ? 1.286 -12.559 -7.430 1.00 83.19 69 LEU A CA 1
ATOM 514 C C . LEU A 1 69 ? 1.486 -11.499 -8.517 1.00 83.19 69 LEU A C 1
ATOM 516 O O . LEU A 1 69 ? 2.033 -11.786 -9.579 1.00 83.19 69 LEU A O 1
ATOM 520 N N . ARG A 1 70 ? 1.087 -10.253 -8.246 1.00 79.44 70 ARG A N 1
ATOM 521 C CA . ARG A 1 70 ? 1.315 -9.129 -9.159 1.00 79.44 70 ARG A CA 1
ATOM 522 C C . ARG A 1 70 ? 2.811 -8.904 -9.402 1.00 79.44 70 ARG A C 1
ATOM 524 O O . ARG A 1 70 ? 3.214 -8.702 -10.547 1.00 79.44 70 ARG A O 1
ATOM 531 N N . GLY A 1 71 ? 3.623 -8.932 -8.344 1.00 76.00 71 GLY A N 1
ATOM 532 C CA . GLY A 1 71 ? 5.079 -8.835 -8.439 1.00 76.00 71 GLY A CA 1
ATOM 533 C C . GLY A 1 71 ? 5.669 -9.919 -9.343 1.00 76.00 71 GLY A C 1
ATOM 534 O O . GLY A 1 71 ? 6.463 -9.606 -10.228 1.00 76.00 71 GLY A O 1
ATOM 535 N N . SER A 1 72 ? 5.208 -11.163 -9.191 1.00 79.81 72 SER A N 1
ATOM 536 C CA . SER A 1 72 ? 5.608 -12.301 -10.021 1.00 79.81 72 SER A CA 1
ATOM 537 C C . SER A 1 72 ? 5.197 -12.129 -11.484 1.00 79.81 72 SER A C 1
ATOM 539 O O . SER A 1 72 ? 6.045 -12.264 -12.359 1.00 79.81 72 SER A O 1
ATOM 541 N N . VAL A 1 73 ? 3.938 -11.770 -11.771 1.00 80.81 73 VAL A N 1
ATOM 542 C CA . VAL A 1 73 ? 3.452 -11.536 -13.149 1.00 80.81 73 VAL A CA 1
ATOM 543 C C . VAL A 1 73 ? 4.257 -10.434 -13.834 1.00 80.81 73 VAL A C 1
ATOM 545 O O . VAL A 1 73 ? 4.641 -10.572 -14.996 1.00 80.81 73 VAL A O 1
ATOM 548 N N . TYR A 1 74 ? 4.555 -9.353 -13.115 1.00 78.12 74 TYR A N 1
ATOM 549 C CA . TYR A 1 74 ? 5.399 -8.281 -13.629 1.00 78.12 74 TYR A CA 1
ATOM 550 C C . TYR A 1 74 ? 6.837 -8.754 -13.892 1.00 78.12 74 TYR A C 1
ATOM 552 O O . TYR A 1 74 ? 7.385 -8.464 -14.953 1.00 78.12 74 TYR A O 1
ATOM 560 N N . GLY A 1 75 ? 7.439 -9.494 -12.955 1.00 78.69 75 GLY A N 1
ATOM 561 C CA . GLY A 1 75 ? 8.790 -10.042 -13.102 1.00 78.69 75 GLY A CA 1
ATOM 562 C C . GLY A 1 75 ? 8.911 -10.996 -14.291 1.00 78.69 75 GLY A C 1
ATOM 563 O O . GLY A 1 75 ? 9.850 -10.880 -15.071 1.00 78.69 75 GLY A O 1
ATOM 564 N N . ILE A 1 76 ? 7.915 -11.864 -14.479 1.00 81.75 76 ILE A N 1
ATOM 565 C CA . ILE A 1 76 ? 7.820 -12.780 -15.621 1.00 81.75 76 ILE A CA 1
ATOM 566 C C . ILE A 1 76 ? 7.683 -11.994 -16.927 1.00 81.75 76 ILE A C 1
ATOM 568 O O . ILE A 1 76 ? 8.481 -12.188 -17.838 1.00 81.75 76 ILE A O 1
ATOM 572 N N . SER A 1 77 ? 6.728 -11.059 -16.999 1.00 76.56 77 SER A N 1
ATOM 573 C CA . SER A 1 77 ? 6.519 -10.221 -18.192 1.00 76.56 77 SER A CA 1
ATOM 574 C C . SER A 1 77 ? 7.796 -9.475 -18.570 1.00 76.56 77 SER A C 1
ATOM 576 O O . SER A 1 77 ? 8.144 -9.374 -19.740 1.00 76.56 77 SER A O 1
ATOM 578 N N . ARG A 1 78 ? 8.538 -8.994 -17.570 1.00 77.19 78 ARG A N 1
ATOM 579 C CA . ARG A 1 78 ? 9.827 -8.343 -17.773 1.00 77.19 78 ARG A CA 1
ATOM 580 C C . ARG A 1 78 ? 10.888 -9.300 -18.316 1.00 77.19 78 ARG A C 1
ATOM 582 O O . ARG A 1 78 ? 11.518 -8.952 -19.304 1.00 77.19 78 ARG A O 1
ATOM 589 N N . GLY A 1 79 ? 11.071 -10.469 -17.704 1.00 77.69 79 GLY A N 1
ATOM 590 C CA . GLY A 1 79 ? 12.049 -11.454 -18.179 1.00 77.69 79 GLY A CA 1
ATOM 591 C C . GLY A 1 79 ? 11.781 -11.881 -19.625 1.00 77.69 79 GLY A C 1
ATOM 592 O O . GLY A 1 79 ? 12.705 -11.984 -20.421 1.00 77.69 79 GLY A O 1
ATOM 593 N N . LEU A 1 80 ? 10.505 -12.021 -19.996 1.00 77.50 80 LEU A N 1
ATOM 594 C CA . LEU A 1 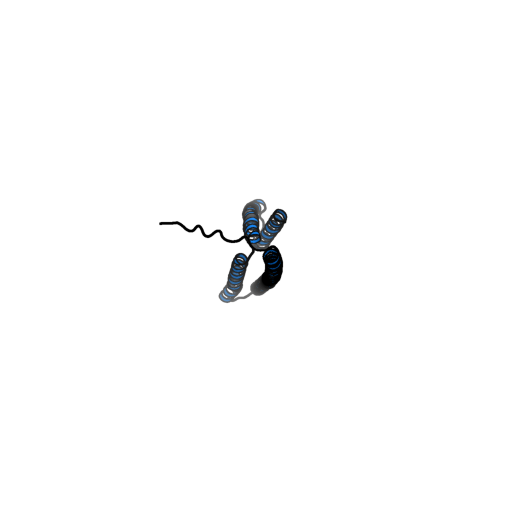80 ? 10.081 -12.274 -21.376 1.00 77.50 80 LEU A CA 1
ATOM 595 C C . LEU A 1 80 ? 10.408 -11.111 -22.326 1.00 77.50 80 LEU A C 1
ATOM 597 O O . LEU A 1 80 ? 10.807 -11.351 -23.455 1.00 77.50 80 LEU A O 1
ATOM 601 N N . LEU A 1 81 ? 10.259 -9.858 -21.890 1.00 79.19 81 LEU A N 1
ATOM 602 C CA . LEU A 1 81 ? 10.571 -8.673 -22.704 1.00 79.19 81 LEU A CA 1
ATOM 603 C C . LEU A 1 81 ? 12.074 -8.401 -22.865 1.00 79.19 81 LEU A C 1
ATOM 605 O O . LEU A 1 81 ? 12.451 -7.657 -23.775 1.00 79.19 81 LEU A O 1
ATOM 609 N N . GLU A 1 82 ? 12.896 -8.936 -21.960 1.00 78.69 82 GLU A N 1
ATOM 610 C CA . GLU A 1 82 ? 14.362 -8.913 -22.035 1.00 78.69 82 GLU A CA 1
ATOM 611 C C . GLU A 1 82 ? 14.893 -9.976 -23.015 1.00 78.69 82 GLU A C 1
ATOM 613 O O . GLU A 1 82 ? 15.988 -9.817 -23.548 1.00 78.69 82 GLU A O 1
ATOM 618 N N . MET A 1 83 ? 14.103 -11.010 -23.326 1.00 78.38 83 MET A N 1
ATOM 619 C CA . MET A 1 83 ? 14.367 -11.892 -24.463 1.00 78.38 83 MET A CA 1
ATOM 620 C C . MET A 1 83 ? 14.038 -11.154 -25.769 1.00 78.38 83 MET A C 1
ATOM 622 O O . MET A 1 83 ? 13.035 -10.441 -25.852 1.00 78.38 83 MET A O 1
ATOM 626 N N . GLU A 1 84 ? 14.872 -11.302 -26.802 1.00 74.38 84 GLU A N 1
ATOM 627 C CA . GLU A 1 84 ? 14.633 -10.698 -28.120 1.00 74.38 84 GLU A CA 1
ATOM 628 C C . GLU A 1 84 ? 13.400 -11.322 -28.797 1.00 74.38 84 GLU A C 1
ATOM 630 O O . GLU A 1 84 ? 13.483 -12.242 -29.607 1.00 74.38 84 GLU A O 1
ATOM 635 N N . ILE A 1 85 ? 12.217 -10.814 -28.453 1.00 74.12 85 ILE A N 1
ATOM 636 C CA . ILE A 1 85 ? 10.959 -11.150 -29.117 1.00 74.12 85 ILE A CA 1
ATOM 637 C C . ILE A 1 85 ? 10.859 -10.298 -30.386 1.00 74.12 85 ILE A C 1
ATOM 639 O O . ILE A 1 85 ? 10.657 -9.082 -30.315 1.00 74.12 85 ILE A O 1
ATOM 643 N N . ALA A 1 86 ? 10.976 -10.947 -31.546 1.00 69.12 86 ALA A N 1
ATOM 644 C CA . ALA A 1 86 ? 10.896 -10.296 -32.856 1.00 69.12 86 ALA A CA 1
ATOM 645 C C . ALA A 1 86 ? 9.499 -9.717 -33.161 1.00 69.12 86 ALA A C 1
ATOM 647 O O . ALA A 1 86 ? 9.365 -8.745 -33.905 1.00 69.12 86 ALA A O 1
ATOM 648 N N . GLU A 1 87 ? 8.442 -10.290 -32.579 1.00 80.94 87 GLU A N 1
ATOM 649 C CA . GLU A 1 87 ? 7.065 -9.913 -32.886 1.00 80.94 87 GLU A CA 1
ATOM 650 C C . GLU A 1 87 ? 6.562 -8.740 -32.021 1.00 80.94 87 GLU A C 1
ATOM 652 O O . GLU A 1 87 ? 6.360 -8.844 -30.806 1.00 80.94 87 GLU A O 1
ATOM 657 N N . ARG A 1 88 ? 6.317 -7.594 -32.669 1.00 80.50 88 ARG A N 1
ATOM 658 C CA . ARG A 1 88 ? 5.957 -6.326 -32.007 1.00 80.50 88 ARG A CA 1
ATOM 659 C C . ARG A 1 88 ? 4.634 -6.386 -31.234 1.00 80.50 88 ARG A C 1
ATOM 661 O O . ARG A 1 88 ? 4.547 -5.824 -30.144 1.00 80.50 88 ARG A O 1
ATOM 668 N N . TRP A 1 89 ? 3.613 -7.054 -31.773 1.00 73.06 89 TRP A N 1
ATOM 669 C CA . TRP A 1 89 ? 2.290 -7.152 -31.139 1.00 73.06 89 TRP A CA 1
ATOM 670 C C . TRP A 1 89 ? 2.316 -7.993 -29.864 1.00 73.06 89 TRP A C 1
ATOM 672 O O . TRP A 1 89 ? 1.739 -7.593 -28.852 1.00 73.06 89 TRP A O 1
ATOM 682 N N . LEU A 1 90 ? 3.058 -9.101 -29.882 1.00 76.81 90 LEU A N 1
ATOM 683 C CA . LEU A 1 90 ? 3.261 -9.950 -28.714 1.00 76.81 90 LEU A CA 1
ATOM 684 C C . LEU A 1 90 ? 3.969 -9.184 -27.589 1.00 76.81 90 LEU A C 1
ATOM 686 O O . LEU A 1 90 ? 3.569 -9.256 -26.429 1.00 76.81 90 LEU A O 1
ATOM 690 N N . ARG A 1 91 ? 4.962 -8.362 -27.940 1.00 74.19 91 ARG A N 1
ATOM 691 C CA . ARG A 1 91 ? 5.681 -7.499 -26.996 1.00 74.19 91 ARG A CA 1
ATOM 692 C C . ARG A 1 91 ? 4.754 -6.492 -26.300 1.00 74.19 91 ARG A C 1
ATOM 694 O O . ARG A 1 91 ? 4.844 -6.304 -25.088 1.00 74.19 91 ARG A O 1
ATOM 701 N N . VAL A 1 92 ? 3.823 -5.886 -27.042 1.00 76.31 92 VAL A N 1
ATOM 702 C CA . VAL A 1 92 ? 2.796 -4.988 -26.480 1.00 76.31 92 VAL A CA 1
ATOM 703 C C . VAL A 1 92 ? 1.827 -5.756 -25.577 1.00 76.31 92 VAL A C 1
ATOM 705 O O . VAL A 1 92 ? 1.537 -5.299 -24.474 1.00 76.31 92 VAL A O 1
ATOM 708 N N . ALA A 1 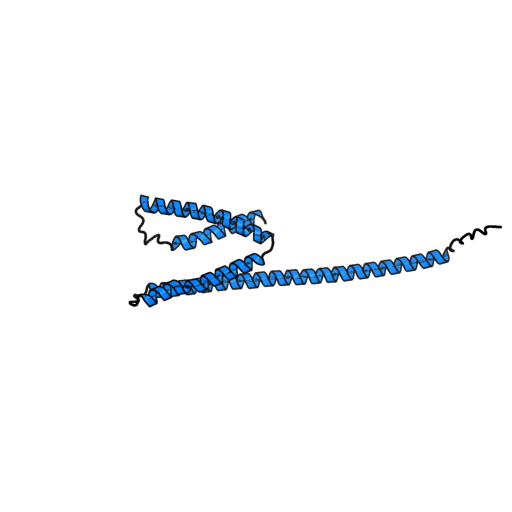93 ? 1.371 -6.940 -25.990 1.00 80.50 93 ALA A N 1
ATOM 709 C CA . ALA A 1 93 ? 0.479 -7.768 -25.179 1.00 80.50 93 ALA A CA 1
ATOM 710 C C . ALA A 1 93 ? 1.123 -8.166 -23.837 1.00 80.50 93 ALA A C 1
ATOM 712 O O . ALA A 1 93 ? 0.493 -8.031 -22.788 1.00 80.50 93 ALA A O 1
ATOM 713 N N . ILE A 1 94 ? 2.399 -8.568 -23.849 1.00 76.50 94 ILE A N 1
ATOM 714 C CA . ILE A 1 94 ? 3.167 -8.899 -22.639 1.00 76.50 94 ILE A CA 1
ATOM 715 C C . ILE A 1 94 ? 3.358 -7.661 -21.750 1.00 76.50 94 ILE A C 1
ATOM 717 O O . ILE A 1 94 ? 3.241 -7.755 -20.530 1.00 76.50 94 ILE A O 1
ATOM 721 N N . ALA A 1 95 ? 3.594 -6.483 -22.335 1.00 75.69 95 ALA A N 1
ATOM 722 C CA . ALA A 1 95 ? 3.723 -5.238 -21.576 1.00 75.69 95 ALA A CA 1
ATOM 723 C C . ALA A 1 95 ? 2.412 -4.813 -20.885 1.00 75.69 95 ALA A C 1
ATOM 725 O O . ALA A 1 95 ? 2.452 -4.239 -19.795 1.00 75.69 95 ALA A O 1
ATOM 726 N N . LEU A 1 96 ? 1.256 -5.105 -21.492 1.00 78.62 96 LEU A N 1
ATOM 727 C CA . LEU A 1 96 ? -0.065 -4.781 -20.943 1.00 78.62 96 LEU A CA 1
ATOM 728 C C . LEU A 1 96 ? -0.612 -5.863 -19.998 1.00 78.62 96 LEU A C 1
ATOM 730 O O . LEU A 1 96 ? -1.469 -5.561 -19.167 1.00 78.62 96 LEU A O 1
ATOM 734 N N . ALA A 1 97 ? -0.103 -7.096 -20.066 1.00 80.50 97 ALA A N 1
ATOM 735 C CA . ALA A 1 97 ? -0.539 -8.216 -19.228 1.00 80.50 97 ALA A CA 1
ATOM 736 C C . ALA A 1 97 ? -0.607 -7.914 -17.710 1.00 80.50 97 ALA A C 1
ATOM 738 O O . ALA A 1 97 ? -1.551 -8.375 -17.067 1.00 80.50 97 ALA A O 1
ATOM 739 N N . PRO A 1 98 ? 0.294 -7.111 -17.099 1.00 79.94 98 PRO A N 1
ATOM 740 C CA . PRO A 1 98 ? 0.225 -6.785 -15.671 1.00 79.94 98 PRO A CA 1
ATOM 741 C C . PRO A 1 98 ? -0.909 -5.817 -15.290 1.00 79.94 98 PRO A C 1
ATOM 743 O O . PRO A 1 98 ? -1.253 -5.719 -14.110 1.00 79.94 98 PRO A O 1
ATOM 746 N N . ILE A 1 99 ? -1.481 -5.082 -16.250 1.00 78.94 99 ILE A N 1
ATOM 747 C CA . ILE A 1 99 ? -2.498 -4.045 -16.006 1.00 78.94 99 ILE A CA 1
ATOM 748 C C . ILE A 1 99 ? -3.771 -4.609 -15.359 1.00 78.94 99 ILE A C 1
ATOM 750 O O . ILE A 1 99 ? -4.147 -4.098 -14.303 1.00 78.94 99 ILE A O 1
ATOM 754 N N . PRO A 1 100 ? -4.436 -5.654 -15.892 1.00 82.81 100 PRO A N 1
ATOM 755 C CA . PRO A 1 100 ? -5.649 -6.194 -15.271 1.00 82.81 100 PRO A CA 1
ATOM 756 C C . PRO A 1 100 ? -5.407 -6.702 -13.841 1.00 82.81 100 PRO A C 1
ATOM 758 O O . PRO A 1 100 ? -6.243 -6.493 -12.959 1.00 82.81 100 PRO A O 1
ATOM 761 N N . PHE A 1 101 ? -4.238 -7.291 -13.566 1.00 78.06 101 PHE A N 1
ATOM 762 C CA . PHE A 1 101 ? -3.854 -7.685 -12.206 1.00 78.06 101 PHE A CA 1
ATOM 763 C C . PHE A 1 101 ? -3.675 -6.475 -11.291 1.00 78.06 101 PHE A C 1
ATOM 765 O O . PHE A 1 101 ? -4.063 -6.525 -10.124 1.00 78.06 101 PHE A O 1
ATOM 772 N N . PHE A 1 102 ? -3.125 -5.375 -11.810 1.00 73.19 102 PHE A N 1
ATOM 773 C CA . PHE A 1 102 ? -2.980 -4.144 -11.045 1.00 73.19 102 PHE A CA 1
ATOM 774 C C . PHE A 1 102 ? -4.327 -3.488 -10.736 1.00 73.19 102 PHE A C 1
ATOM 776 O O . PHE A 1 102 ? -4.562 -3.113 -9.591 1.00 73.19 102 PHE A O 1
ATOM 783 N N . VAL A 1 103 ? -5.238 -3.422 -11.709 1.00 80.50 103 VAL A N 1
ATOM 784 C CA . VAL A 1 103 ? -6.602 -2.914 -11.499 1.00 80.50 103 VAL A CA 1
ATOM 785 C C . VAL A 1 103 ? -7.323 -3.745 -10.440 1.00 80.50 103 VAL A C 1
ATOM 787 O O . VAL A 1 103 ? -7.892 -3.189 -9.502 1.00 80.50 103 VAL A O 1
ATOM 790 N N . ARG A 1 104 ? -7.236 -5.079 -10.519 1.00 83.25 104 ARG A N 1
ATOM 791 C CA . ARG A 1 104 ? -7.814 -5.971 -9.505 1.00 83.25 104 ARG A CA 1
ATOM 792 C C . ARG A 1 104 ? -7.185 -5.771 -8.125 1.00 83.25 104 ARG A C 1
ATOM 794 O O . ARG A 1 104 ? -7.907 -5.772 -7.133 1.00 83.25 104 ARG A O 1
ATOM 801 N N . PHE A 1 105 ? -5.867 -5.592 -8.052 1.00 75.62 105 PHE A N 1
ATOM 802 C CA . PHE A 1 105 ? -5.168 -5.305 -6.799 1.00 75.62 105 PHE A CA 1
ATOM 803 C C . PHE A 1 105 ? -5.640 -3.985 -6.175 1.00 75.62 105 PHE A C 1
ATOM 805 O O . PHE A 1 105 ? -5.937 -3.956 -4.984 1.00 75.62 105 PHE A O 1
ATOM 812 N N . LEU A 1 106 ? -5.767 -2.920 -6.972 1.00 77.75 106 LEU A N 1
ATOM 813 C CA . LEU A 1 106 ? -6.278 -1.628 -6.508 1.00 77.75 106 LEU A CA 1
ATOM 814 C C . LEU A 1 106 ? -7.731 -1.724 -6.050 1.00 77.75 106 LEU A C 1
ATOM 816 O O . LEU A 1 106 ? -8.078 -1.182 -5.006 1.00 77.75 106 LEU A O 1
ATOM 820 N N . TRP A 1 107 ? -8.571 -2.444 -6.796 1.00 81.94 107 TRP A N 1
ATOM 821 C CA . TRP A 1 107 ? -9.955 -2.685 -6.401 1.00 81.94 107 TRP A CA 1
ATOM 822 C C . TRP A 1 107 ? -10.031 -3.385 -5.049 1.00 81.94 107 TRP A C 1
ATOM 824 O O . TRP A 1 107 ? -10.746 -2.932 -4.157 1.00 81.94 107 TRP A O 1
ATOM 834 N N . MET A 1 108 ? -9.244 -4.452 -4.880 1.00 76.88 108 MET A N 1
ATOM 835 C CA . MET A 1 108 ? -9.150 -5.162 -3.614 1.00 76.88 108 MET A CA 1
ATOM 836 C C . MET A 1 108 ? -8.728 -4.185 -2.521 1.00 76.88 108 MET A C 1
ATOM 838 O O . MET A 1 108 ? -9.518 -3.960 -1.612 1.00 76.88 108 MET A O 1
ATOM 842 N N . TRP A 1 109 ? -7.591 -3.500 -2.687 1.00 72.62 109 TRP A N 1
ATOM 843 C CA . TRP A 1 109 ? -7.086 -2.487 -1.757 1.00 72.62 109 TRP A CA 1
ATOM 844 C C . TRP A 1 109 ? -8.175 -1.503 -1.308 1.00 72.62 109 TRP A C 1
ATOM 846 O O . TRP A 1 109 ? -8.421 -1.401 -0.109 1.00 72.62 109 TRP A O 1
ATOM 856 N N . MET A 1 110 ? -8.878 -0.857 -2.249 1.00 78.38 110 MET A N 1
ATOM 857 C CA . MET A 1 110 ? -9.959 0.099 -1.965 1.00 78.38 110 MET A CA 1
ATOM 858 C C . MET A 1 110 ? -11.101 -0.522 -1.154 1.00 78.38 110 MET A C 1
ATOM 860 O O . MET A 1 110 ? -11.569 0.088 -0.193 1.00 78.38 110 MET A O 1
ATOM 864 N N . THR A 1 111 ? -11.527 -1.743 -1.490 1.00 78.31 111 THR A N 1
ATOM 865 C CA . THR A 1 111 ? -12.560 -2.441 -0.708 1.00 78.31 111 THR A CA 1
ATOM 866 C C . THR A 1 111 ? -12.090 -2.757 0.712 1.00 78.31 111 THR A C 1
ATOM 868 O O . THR A 1 111 ? -12.862 -2.595 1.652 1.00 78.31 111 THR A O 1
ATOM 871 N N . GLY A 1 112 ? -10.810 -3.082 0.911 1.00 74.75 112 GLY A N 1
ATOM 872 C CA . GLY A 1 112 ? -10.233 -3.235 2.248 1.00 74.75 112 GLY A CA 1
ATOM 873 C C . GLY A 1 112 ? -10.291 -1.971 3.088 1.00 74.75 112 GLY A C 1
ATOM 874 O O . GLY A 1 112 ? -10.641 -2.038 4.263 1.00 74.75 112 GLY A O 1
ATOM 875 N N . LEU A 1 113 ? -10.012 -0.814 2.479 1.00 72.25 113 LEU A N 1
ATOM 876 C CA . LEU A 1 113 ? -10.077 0.475 3.177 1.00 72.25 113 LEU A CA 1
ATOM 877 C C . LEU A 1 113 ? -11.479 0.787 3.692 1.00 72.25 113 LEU A C 1
ATOM 879 O O . LEU A 1 113 ? -11.625 1.416 4.735 1.00 72.25 113 LEU A O 1
ATOM 883 N N . SER A 1 114 ? -12.511 0.344 2.970 1.00 69.81 114 SER A N 1
ATOM 884 C CA . SER A 1 114 ? -13.902 0.537 3.387 1.00 69.81 114 SER A CA 1
ATOM 885 C C . SER A 1 114 ? -14.297 -0.306 4.604 1.00 69.81 114 SER A C 1
ATOM 887 O O . SER A 1 114 ? -15.232 0.055 5.309 1.00 69.81 114 SER A O 1
ATOM 889 N N . THR A 1 115 ? -13.567 -1.396 4.870 1.00 72.12 115 THR A N 1
ATOM 890 C CA . THR A 1 115 ? -13.789 -2.295 6.016 1.00 72.12 115 THR A CA 1
ATOM 891 C C . THR A 1 115 ? -12.899 -1.988 7.221 1.00 72.12 115 THR A C 1
ATOM 893 O O . THR A 1 115 ? -12.997 -2.668 8.237 1.00 72.12 115 THR A O 1
ATOM 896 N N . MET A 1 116 ? -12.006 -1.003 7.099 1.00 73.25 116 MET A N 1
ATOM 897 C CA . MET A 1 116 ? -11.097 -0.607 8.169 1.00 73.25 116 MET A CA 1
ATOM 898 C C . MET A 1 116 ? -11.805 0.218 9.236 1.00 73.25 116 MET A C 1
ATOM 900 O O . MET A 1 116 ? -12.728 0.983 8.946 1.00 73.25 116 MET A O 1
ATOM 904 N N . ASP A 1 117 ? -11.313 0.074 10.462 1.00 75.69 117 ASP A N 1
ATOM 905 C CA . ASP A 1 117 ? -11.806 0.808 11.618 1.00 75.69 117 ASP A CA 1
ATOM 906 C C . ASP A 1 117 ? -11.597 2.322 11.442 1.00 75.69 117 ASP A C 1
ATOM 908 O O . ASP A 1 117 ? -10.740 2.772 10.669 1.00 75.69 117 ASP A O 1
ATOM 912 N N . GLU A 1 118 ? -12.365 3.139 12.161 1.00 79.50 118 GLU A N 1
ATOM 913 C CA . GLU A 1 118 ? -12.381 4.595 11.945 1.00 79.50 118 GLU A CA 1
ATOM 914 C C . GLU A 1 118 ? -11.004 5.246 12.144 1.00 79.50 118 GLU A C 1
ATOM 916 O O . GLU A 1 118 ? -10.662 6.230 11.478 1.00 79.50 118 GLU A O 1
ATOM 921 N N . LEU A 1 119 ? -10.200 4.672 13.042 1.00 75.62 119 LEU A N 1
ATOM 922 C CA . LEU A 1 119 ? -8.844 5.113 13.353 1.00 75.62 119 LEU A CA 1
ATOM 923 C C . LEU A 1 119 ? -7.871 4.785 12.209 1.00 75.62 119 LEU A C 1
ATOM 925 O O . LEU A 1 119 ? -7.166 5.667 11.716 1.00 75.62 119 LEU A O 1
ATOM 929 N N . GLU A 1 120 ? -7.886 3.545 11.711 1.00 73.00 120 GLU A N 1
ATOM 930 C CA . GLU A 1 120 ? -7.052 3.125 10.577 1.00 73.00 120 GLU A CA 1
ATOM 931 C C . GLU A 1 120 ? -7.399 3.902 9.301 1.00 73.00 120 GLU A C 1
ATOM 933 O O . GLU A 1 120 ? -6.509 4.302 8.543 1.00 73.00 120 GLU A O 1
ATOM 938 N N . ARG A 1 121 ? -8.689 4.199 9.097 1.00 79.25 121 ARG A N 1
ATOM 939 C CA . ARG A 1 121 ? -9.171 4.992 7.961 1.00 79.25 121 ARG A CA 1
ATOM 940 C C . ARG A 1 121 ? -8.668 6.439 7.981 1.00 79.25 121 ARG A C 1
ATOM 942 O O . ARG A 1 121 ? -8.597 7.055 6.920 1.00 79.25 121 ARG A O 1
ATOM 949 N N . ARG A 1 122 ? -8.292 6.983 9.147 1.00 81.44 122 ARG A N 1
ATOM 950 C CA . ARG A 1 122 ? -7.657 8.312 9.287 1.00 81.44 122 ARG A CA 1
ATOM 951 C C . ARG A 1 122 ? -6.141 8.270 9.084 1.00 81.44 122 ARG A C 1
ATOM 953 O O . ARG A 1 122 ? -5.587 9.183 8.481 1.00 81.44 122 ARG A O 1
ATOM 960 N N . ILE A 1 123 ? -5.485 7.193 9.512 1.00 82.38 123 ILE A N 1
ATOM 961 C CA . ILE A 1 123 ? -4.028 7.014 9.393 1.00 82.38 123 ILE A CA 1
ATOM 962 C C . ILE A 1 123 ? -3.584 6.926 7.924 1.00 82.38 123 ILE A C 1
ATOM 964 O O . ILE A 1 123 ? -2.556 7.483 7.541 1.00 82.38 123 ILE A O 1
ATOM 968 N N . GLN A 1 124 ? -4.354 6.244 7.073 1.00 81.38 124 GLN A N 1
ATOM 969 C CA . GLN A 1 124 ? -4.004 6.067 5.661 1.00 81.38 124 GLN A CA 1
ATOM 970 C C . GLN A 1 124 ? -3.916 7.355 4.826 1.00 81.38 124 GLN A C 1
ATOM 972 O O . GLN A 1 124 ? -2.913 7.520 4.124 1.00 81.38 124 GLN A O 1
ATOM 977 N N . PRO A 1 125 ? -4.913 8.263 4.842 1.00 80.69 125 PRO A N 1
ATOM 978 C CA . PRO A 1 125 ? -4.810 9.523 4.120 1.00 80.69 125 PRO A CA 1
ATOM 979 C C . PRO A 1 125 ? -3.718 10.423 4.697 1.00 80.69 125 PRO A C 1
ATOM 981 O O . PRO A 1 125 ? -3.106 11.148 3.926 1.00 80.69 125 PRO A O 1
ATOM 984 N N . GLU A 1 126 ? -3.402 10.352 5.995 1.00 79.75 126 GLU A N 1
ATOM 985 C CA . GLU A 1 126 ? -2.266 11.089 6.571 1.00 79.75 126 GLU A CA 1
ATOM 986 C C . GLU A 1 126 ? -0.922 10.551 6.058 1.00 79.75 126 GLU A C 1
ATOM 988 O O . GLU A 1 126 ? -0.054 11.322 5.644 1.00 79.75 126 GLU A O 1
ATOM 993 N N . ALA A 1 127 ? -0.774 9.225 5.985 1.00 84.31 127 ALA A N 1
ATOM 994 C CA . ALA A 1 127 ? 0.382 8.588 5.361 1.00 84.31 127 ALA A CA 1
ATOM 995 C C . ALA A 1 127 ? 0.519 8.976 3.878 1.00 84.31 127 ALA A C 1
ATOM 997 O O . ALA A 1 127 ? 1.615 9.296 3.416 1.00 84.31 127 ALA A O 1
ATOM 998 N N . LEU A 1 128 ? -0.595 8.993 3.137 1.00 84.06 128 LEU A N 1
ATOM 999 C CA . LEU A 1 128 ? -0.627 9.386 1.729 1.00 84.06 128 LEU A CA 1
ATOM 1000 C C . LEU A 1 128 ? -0.321 10.878 1.540 1.00 84.06 128 LEU A C 1
ATOM 1002 O O . LEU A 1 128 ? 0.439 11.235 0.641 1.00 84.06 128 LEU A O 1
ATOM 1006 N N . ALA A 1 129 ? -0.861 11.734 2.408 1.00 83.00 129 ALA A N 1
ATOM 1007 C CA . ALA A 1 129 ? -0.626 13.174 2.414 1.00 83.00 129 ALA A CA 1
ATOM 1008 C C . ALA A 1 129 ? 0.835 13.528 2.708 1.00 83.00 129 ALA A C 1
ATOM 1010 O O . ALA A 1 129 ? 1.279 14.597 2.308 1.00 83.00 129 ALA A O 1
ATOM 1011 N N . LEU A 1 130 ? 1.592 12.641 3.361 1.00 80.75 130 LEU A N 1
ATOM 1012 C CA . LEU A 1 130 ? 3.037 12.787 3.524 1.00 80.75 130 LEU A CA 1
ATOM 1013 C C . LEU A 1 130 ? 3.819 12.193 2.347 1.00 80.75 130 LEU A C 1
ATOM 1015 O O . LEU A 1 130 ? 4.754 12.815 1.846 1.00 80.75 130 LEU A O 1
ATOM 1019 N N . ALA A 1 131 ? 3.437 11.005 1.883 1.00 84.62 131 ALA A N 1
ATOM 1020 C CA . ALA A 1 131 ? 4.140 10.306 0.812 1.00 84.62 131 ALA A CA 1
ATOM 1021 C C . ALA A 1 131 ? 4.052 11.033 -0.536 1.00 84.62 131 ALA A C 1
ATOM 1023 O O . ALA A 1 131 ? 5.036 11.083 -1.270 1.00 84.62 131 ALA A O 1
ATOM 1024 N N . PHE A 1 132 ? 2.892 11.615 -0.851 1.00 80.19 132 PHE A N 1
ATOM 1025 C CA . PHE A 1 132 ? 2.654 12.331 -2.101 1.00 80.19 132 PHE A CA 1
ATOM 1026 C C . PHE A 1 132 ? 3.571 13.554 -2.294 1.00 80.19 132 PHE A C 1
ATOM 1028 O O . PHE A 1 132 ? 4.288 13.585 -3.296 1.00 80.19 132 PHE A O 1
ATOM 1035 N N . PRO A 1 133 ? 3.635 14.537 -1.371 1.00 83.81 133 PRO A N 1
ATOM 1036 C CA . PRO A 1 133 ? 4.529 15.681 -1.529 1.00 83.81 133 PRO A CA 1
ATOM 1037 C C . PRO A 1 133 ? 6.002 15.272 -1.484 1.00 83.81 133 PRO A C 1
ATOM 1039 O O . PRO A 1 133 ? 6.793 15.829 -2.241 1.00 83.81 133 PRO A O 1
ATOM 1042 N N . LEU A 1 134 ? 6.384 14.274 -0.675 1.00 84.12 134 LEU A N 1
ATOM 1043 C CA . LEU A 1 134 ? 7.764 13.778 -0.681 1.00 84.12 134 LEU A CA 1
ATOM 1044 C C . LEU A 1 134 ? 8.138 13.182 -2.042 1.00 84.12 134 LEU A C 1
ATOM 1046 O O . LEU A 1 134 ? 9.226 13.437 -2.549 1.00 84.12 134 LEU A O 1
ATOM 1050 N N . MET A 1 135 ? 7.225 12.425 -2.652 1.00 86.50 135 MET A N 1
ATOM 1051 C CA . MET A 1 135 ? 7.423 11.874 -3.989 1.00 86.50 135 MET A CA 1
ATOM 1052 C C . MET A 1 135 ? 7.502 12.984 -5.044 1.00 86.50 135 MET A C 1
ATOM 1054 O O . MET A 1 135 ? 8.330 12.901 -5.945 1.00 86.50 135 MET A O 1
ATOM 1058 N N . ALA A 1 136 ? 6.693 14.040 -4.922 1.00 78.56 136 ALA A N 1
ATOM 1059 C CA . ALA A 1 136 ? 6.737 15.189 -5.824 1.00 78.56 136 ALA A CA 1
ATOM 1060 C C . ALA A 1 136 ? 8.077 15.942 -5.742 1.00 78.56 136 ALA A C 1
ATOM 1062 O O . ALA A 1 136 ? 8.689 16.200 -6.777 1.00 78.56 136 ALA A O 1
ATOM 1063 N N . VAL A 1 137 ? 8.564 16.227 -4.526 1.00 83.81 137 VAL A N 1
ATOM 1064 C CA . VAL A 1 137 ? 9.895 16.824 -4.307 1.00 83.81 137 VAL A CA 1
ATOM 1065 C C . VAL A 1 137 ? 10.966 15.942 -4.932 1.00 83.81 137 VAL A C 1
ATOM 1067 O O . VAL A 1 137 ? 11.803 16.429 -5.682 1.00 83.81 137 VAL A O 1
ATOM 1070 N N . LEU A 1 138 ? 10.895 14.636 -4.686 1.00 84.12 138 LEU A N 1
ATOM 1071 C CA . LEU A 1 138 ? 11.866 13.687 -5.197 1.00 84.12 138 LEU A CA 1
ATOM 1072 C C . LEU A 1 138 ? 11.885 13.638 -6.731 1.00 84.12 138 LEU A C 1
ATOM 1074 O O . LEU A 1 138 ? 12.96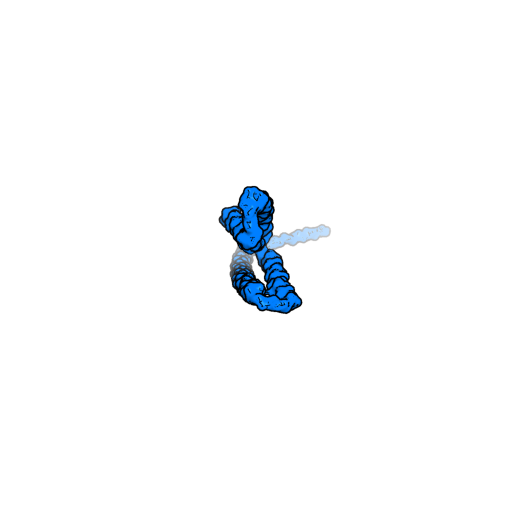0 13.687 -7.319 1.00 84.12 138 LEU A O 1
ATOM 1078 N N . LEU A 1 139 ? 10.720 13.603 -7.386 1.00 82.75 139 LEU A N 1
ATOM 1079 C CA . LEU A 1 139 ? 10.623 13.668 -8.849 1.00 82.75 139 LEU A CA 1
ATOM 1080 C C . LEU A 1 139 ? 11.195 14.974 -9.405 1.00 82.75 139 LEU A C 1
ATOM 1082 O O . LEU A 1 139 ? 11.927 14.939 -10.391 1.00 82.75 139 LEU A O 1
ATOM 1086 N N . MET A 1 140 ? 10.901 16.113 -8.771 1.00 79.50 140 MET A N 1
ATOM 1087 C CA . MET A 1 140 ? 11.462 17.401 -9.184 1.00 79.50 140 MET A CA 1
ATOM 1088 C C . MET A 1 140 ? 12.983 17.440 -9.024 1.00 79.50 140 MET A C 1
ATOM 1090 O O . MET A 1 140 ? 13.682 17.889 -9.929 1.00 79.50 140 MET A O 1
ATOM 1094 N N . THR A 1 141 ? 13.511 16.928 -7.910 1.00 79.62 141 THR A N 1
ATOM 1095 C CA . THR A 1 141 ? 14.957 16.807 -7.697 1.00 79.62 141 THR A CA 1
ATOM 1096 C C . THR A 1 141 ? 15.595 15.896 -8.740 1.00 79.62 141 THR A C 1
ATOM 1098 O O . THR A 1 141 ? 16.633 16.260 -9.285 1.00 79.62 141 THR A O 1
ATOM 1101 N N . PHE A 1 142 ? 14.972 14.761 -9.073 1.00 77.38 142 PHE A N 1
ATOM 1102 C CA . PHE A 1 142 ? 15.469 13.870 -10.123 1.00 77.38 142 PHE A CA 1
ATOM 1103 C C . PHE A 1 142 ? 15.506 14.537 -11.494 1.00 77.38 142 PHE A C 1
ATOM 1105 O O . PHE A 1 142 ? 16.525 14.434 -12.169 1.00 77.38 142 PHE A O 1
ATOM 1112 N N . GLY A 1 143 ? 14.456 15.271 -11.871 1.00 73.50 143 GLY A N 1
ATOM 1113 C CA . GLY A 1 143 ? 14.431 15.996 -13.144 1.00 73.50 143 GLY A CA 1
ATOM 1114 C C . GLY A 1 143 ? 15.535 17.055 -13.252 1.00 73.50 143 GLY A C 1
ATOM 1115 O O . GLY A 1 143 ? 16.146 17.208 -14.303 1.00 73.50 143 GLY A O 1
ATOM 1116 N N . LEU A 1 144 ? 15.852 17.758 -12.158 1.00 76.31 144 LEU A N 1
ATOM 1117 C CA . LEU A 1 144 ? 16.971 18.710 -12.137 1.00 76.31 144 LEU A CA 1
ATOM 1118 C C . LEU A 1 144 ? 18.333 18.009 -12.166 1.00 76.31 144 LEU A C 1
ATOM 1120 O O . LEU A 1 144 ? 19.262 18.490 -12.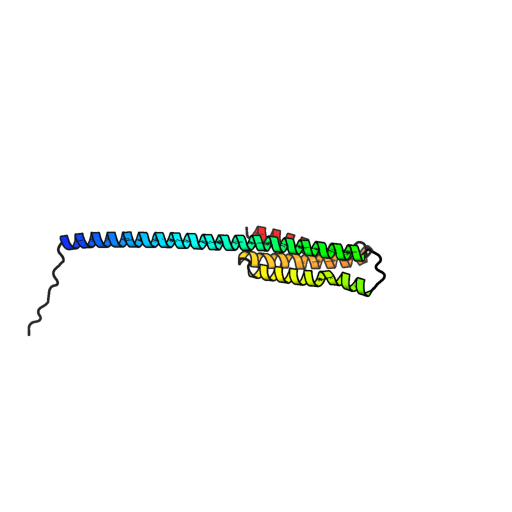814 1.00 76.31 144 LEU A O 1
ATOM 1124 N N . LEU A 1 145 ? 18.459 16.879 -11.468 1.00 75.75 145 LEU A N 1
ATOM 1125 C CA . LEU A 1 145 ? 19.699 16.112 -11.415 1.00 75.75 145 LEU A CA 1
ATOM 1126 C C . LEU A 1 145 ? 20.035 15.496 -12.778 1.00 75.75 145 LEU A C 1
ATOM 1128 O O . LEU A 1 145 ? 21.204 15.472 -13.155 1.00 75.75 145 LEU A O 1
ATOM 1132 N N . GLU A 1 146 ? 19.023 15.065 -13.535 1.00 74.00 146 GLU A N 1
ATOM 1133 C CA . GLU A 1 146 ? 19.165 14.599 -14.918 1.00 74.00 146 GLU A CA 1
ATOM 1134 C C . GLU A 1 146 ? 19.815 15.670 -15.807 1.00 74.00 146 GLU A C 1
ATOM 1136 O O . GLU A 1 146 ? 20.790 15.385 -16.502 1.00 74.00 146 GLU A O 1
ATOM 1141 N N . ILE A 1 147 ? 19.356 16.922 -15.696 1.00 75.56 147 ILE A N 1
ATOM 1142 C CA . ILE A 1 147 ? 19.906 18.069 -16.435 1.00 75.56 147 ILE A CA 1
ATOM 1143 C C . ILE A 1 147 ? 21.331 18.404 -15.969 1.00 75.56 147 ILE A C 1
ATOM 1145 O O . ILE A 1 147 ? 22.198 18.702 -16.788 1.00 75.56 147 ILE A O 1
ATOM 1149 N N . ALA A 1 148 ? 21.579 18.381 -14.658 1.00 73.44 148 ALA A N 1
ATOM 1150 C CA . ALA A 1 148 ? 22.837 18.848 -14.079 1.00 73.44 148 ALA A CA 1
ATOM 1151 C C . ALA A 1 148 ? 23.992 17.840 -14.200 1.00 73.44 148 ALA A C 1
ATOM 1153 O O . ALA A 1 148 ? 25.136 18.246 -14.392 1.00 73.44 148 ALA A O 1
ATOM 1154 N N . ALA A 1 149 ? 23.714 16.542 -14.058 1.00 74.81 149 ALA A N 1
ATOM 1155 C CA . ALA A 1 149 ? 24.731 15.490 -14.005 1.00 74.81 149 ALA A CA 1
ATOM 1156 C C . ALA A 1 149 ? 24.821 14.653 -15.292 1.00 74.81 149 ALA A C 1
ATOM 1158 O O . ALA A 1 149 ? 25.677 13.774 -15.370 1.00 74.81 149 ALA A O 1
ATOM 1159 N N . GLY A 1 150 ? 23.951 14.894 -16.284 1.00 63.91 150 GLY A N 1
ATOM 1160 C CA . GLY A 1 150 ? 23.906 14.096 -17.513 1.00 63.91 150 GLY A CA 1
ATOM 1161 C C . GLY A 1 150 ? 23.658 12.615 -17.227 1.00 63.91 150 GLY A C 1
ATOM 1162 O O . GLY A 1 150 ? 24.266 11.749 -17.856 1.00 63.91 150 GLY A O 1
ATOM 1163 N N . LEU A 1 151 ? 22.826 12.326 -16.219 1.00 64.31 151 LEU A N 1
ATOM 1164 C CA . LEU A 1 151 ? 22.497 10.961 -15.817 1.00 64.31 151 LEU A CA 1
ATOM 1165 C C . LEU A 1 151 ? 21.921 10.212 -17.015 1.00 64.31 151 LEU A C 1
ATOM 1167 O O . LEU A 1 151 ? 20.974 10.681 -17.642 1.00 64.31 151 LEU A O 1
ATOM 1171 N N . ASN A 1 152 ? 22.490 9.044 -17.315 1.00 63.62 152 ASN A N 1
ATOM 1172 C CA . ASN A 1 152 ? 21.970 8.205 -18.379 1.00 63.62 152 ASN A CA 1
ATOM 1173 C C . ASN A 1 152 ? 20.521 7.813 -18.024 1.00 63.62 152 ASN A C 1
ATOM 1175 O O . ASN A 1 152 ? 20.311 7.191 -16.971 1.00 63.62 152 ASN A O 1
ATOM 1179 N N . PRO A 1 153 ? 19.519 8.159 -18.857 1.00 62.81 153 PRO A N 1
ATOM 1180 C CA . PRO A 1 153 ? 18.124 7.850 -18.576 1.00 62.81 153 PRO A CA 1
ATOM 1181 C C . PRO A 1 153 ? 17.872 6.353 -18.394 1.00 62.81 153 PRO A C 1
ATOM 1183 O O . PRO A 1 153 ? 16.867 6.014 -17.782 1.00 62.81 153 PRO A O 1
ATOM 1186 N N . ASP A 1 154 ? 18.775 5.471 -18.841 1.00 61.91 154 ASP A N 1
ATOM 1187 C CA . ASP A 1 154 ? 18.697 4.019 -18.642 1.00 61.91 154 ASP A CA 1
ATOM 1188 C C . ASP A 1 154 ? 19.056 3.548 -17.217 1.00 61.91 154 ASP A C 1
ATOM 1190 O O . ASP A 1 154 ? 18.413 2.620 -16.707 1.00 61.91 154 ASP A O 1
ATOM 1194 N N . ASP A 1 155 ? 19.999 4.212 -16.534 1.00 61.91 155 ASP A N 1
ATOM 1195 C CA . ASP A 1 155 ? 20.447 3.845 -15.176 1.00 61.91 155 ASP A CA 1
ATOM 1196 C C . ASP A 1 155 ? 19.417 4.244 -14.105 1.00 61.91 155 ASP A C 1
ATOM 1198 O O . ASP A 1 155 ? 19.190 3.532 -13.120 1.00 61.91 155 ASP A O 1
ATOM 1202 N N . TRP A 1 156 ? 18.715 5.358 -14.331 1.00 60.25 156 TRP A N 1
ATOM 1203 C CA . TRP A 1 156 ? 17.674 5.886 -13.440 1.00 60.25 156 TRP A CA 1
ATOM 1204 C C . TRP A 1 156 ? 16.253 5.770 -14.020 1.00 60.25 156 TRP A C 1
ATOM 1206 O O . TRP A 1 156 ? 15.299 6.347 -13.493 1.00 60.25 156 TRP A O 1
ATOM 1216 N N . SER A 1 157 ? 16.083 4.942 -15.056 1.00 59.72 157 SER A N 1
ATOM 1217 C CA . SER A 1 157 ? 14.847 4.789 -15.833 1.00 59.72 157 SER A CA 1
ATOM 1218 C C . SER A 1 157 ? 13.691 4.210 -15.024 1.00 59.72 157 SER A C 1
ATOM 1220 O O . SER A 1 157 ? 13.588 2.988 -14.932 1.00 59.72 157 SER A O 1
ATOM 1222 N N . CYS A 1 158 ? 12.819 5.045 -14.435 1.00 56.50 158 CYS A N 1
ATOM 1223 C CA . CYS A 1 158 ? 11.455 4.748 -13.929 1.00 56.50 158 CYS A CA 1
ATOM 1224 C C . CYS A 1 158 ? 11.252 3.527 -12.981 1.00 56.50 158 CYS A C 1
ATOM 1226 O O . CYS A 1 158 ? 10.162 3.321 -12.440 1.00 56.50 158 CYS A O 1
ATOM 1228 N N . ARG A 1 159 ? 12.278 2.701 -12.758 1.00 63.03 159 ARG A N 1
ATOM 1229 C CA . ARG A 1 159 ? 12.303 1.428 -12.032 1.00 63.03 159 ARG A CA 1
ATOM 1230 C C . ARG A 1 159 ? 12.533 1.695 -10.558 1.00 63.03 159 ARG A C 1
ATOM 1232 O O . ARG A 1 159 ? 11.794 1.167 -9.734 1.00 63.03 159 ARG A O 1
ATOM 1239 N N . HIS A 1 160 ? 13.491 2.567 -10.248 1.00 68.81 160 HIS A N 1
ATOM 1240 C CA . HIS A 1 160 ? 13.767 3.019 -8.886 1.00 68.81 160 HIS A CA 1
ATOM 1241 C C . HIS A 1 160 ? 12.621 3.880 -8.345 1.00 68.81 160 HIS A C 1
ATOM 1243 O O . HIS A 1 160 ? 12.113 3.607 -7.260 1.00 68.81 160 HIS A O 1
ATOM 1249 N N . VAL A 1 161 ? 12.104 4.809 -9.158 1.00 71.50 161 VAL A N 1
ATOM 1250 C CA . VAL A 1 161 ? 10.928 5.640 -8.834 1.00 71.50 161 VAL A CA 1
ATOM 1251 C C . VAL A 1 161 ? 9.727 4.788 -8.401 1.00 71.50 161 VAL A C 1
ATOM 1253 O O . VAL A 1 161 ? 9.029 5.123 -7.443 1.00 71.50 161 VAL A O 1
ATOM 1256 N N . ARG A 1 162 ? 9.522 3.630 -9.044 1.00 68.94 162 ARG A N 1
ATOM 1257 C CA . ARG A 1 162 ? 8.437 2.701 -8.702 1.00 68.94 162 ARG A CA 1
ATOM 1258 C C . ARG A 1 162 ? 8.562 2.099 -7.301 1.00 68.94 162 ARG A C 1
ATOM 1260 O O . ARG A 1 162 ? 7.536 1.817 -6.694 1.00 68.94 162 ARG A O 1
ATOM 1267 N N . LEU A 1 163 ? 9.779 1.875 -6.803 1.00 76.44 163 LEU A N 1
ATOM 1268 C CA . LEU A 1 163 ? 10.022 1.381 -5.439 1.00 76.44 163 LEU A CA 1
ATOM 1269 C C . LEU A 1 163 ? 9.992 2.512 -4.407 1.00 76.44 163 LEU A C 1
ATOM 1271 O O . LEU A 1 163 ? 9.616 2.286 -3.258 1.00 76.44 163 LEU A O 1
ATOM 1275 N N . MET A 1 164 ? 10.329 3.734 -4.816 1.00 78.44 164 MET A N 1
ATOM 1276 C CA . MET A 1 164 ? 10.365 4.886 -3.919 1.00 78.44 164 MET A CA 1
ATOM 1277 C C . MET A 1 164 ? 8.973 5.295 -3.453 1.00 78.44 164 MET A C 1
ATOM 1279 O O . MET A 1 164 ? 8.782 5.502 -2.262 1.00 78.44 164 MET A O 1
ATOM 1283 N N . MET A 1 165 ? 7.976 5.327 -4.338 1.00 79.06 165 MET A N 1
ATOM 1284 C CA . MET A 1 165 ? 6.609 5.685 -3.942 1.00 79.06 165 MET A CA 1
ATOM 1285 C C . MET A 1 165 ? 6.027 4.786 -2.825 1.00 79.06 165 MET A C 1
ATOM 1287 O O . MET A 1 165 ? 5.587 5.329 -1.809 1.00 79.06 165 MET A O 1
ATOM 1291 N N . PRO A 1 166 ? 6.040 3.438 -2.924 1.00 78.31 166 PRO A N 1
ATOM 1292 C CA . PRO A 1 166 ? 5.597 2.588 -1.824 1.00 78.31 166 PRO A CA 1
ATOM 1293 C C . PRO A 1 166 ? 6.502 2.714 -0.592 1.00 78.31 166 PRO A C 1
ATOM 1295 O O . PRO A 1 166 ? 5.979 2.717 0.517 1.00 78.31 166 PRO A O 1
ATOM 1298 N N . ALA A 1 167 ? 7.821 2.885 -0.743 1.00 81.75 167 ALA A N 1
ATOM 1299 C CA . ALA A 1 167 ? 8.714 3.102 0.399 1.00 81.75 167 ALA A CA 1
ATOM 1300 C C . ALA A 1 167 ? 8.356 4.377 1.187 1.00 81.75 167 ALA A C 1
ATOM 1302 O O . ALA A 1 167 ? 8.262 4.345 2.413 1.00 81.75 167 ALA A O 1
ATOM 1303 N N . LEU A 1 168 ? 8.081 5.479 0.485 1.00 85.81 168 LEU A N 1
ATOM 1304 C CA . LEU A 1 168 ? 7.640 6.742 1.076 1.00 85.81 168 LEU A CA 1
ATOM 1305 C C . LEU A 1 168 ? 6.264 6.61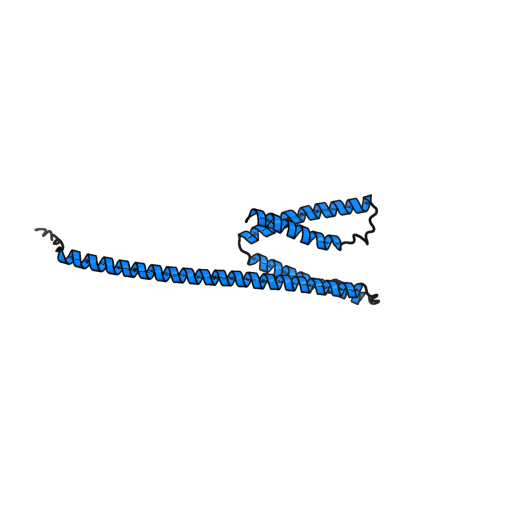8 1.734 1.00 85.81 168 LEU A C 1
ATOM 1307 O O . LEU A 1 168 ? 6.052 7.151 2.822 1.00 85.81 168 LEU A O 1
ATOM 1311 N N . TYR A 1 169 ? 5.351 5.867 1.117 1.00 83.31 169 TYR A N 1
ATOM 1312 C CA . TYR A 1 169 ? 4.061 5.540 1.720 1.00 83.31 169 TYR A CA 1
ATOM 1313 C C . TYR A 1 169 ? 4.217 4.758 3.024 1.00 83.31 169 TYR A C 1
ATOM 1315 O O . TYR A 1 169 ? 3.629 5.141 4.032 1.00 83.31 169 TYR A O 1
ATOM 1323 N N . TYR A 1 170 ? 5.046 3.712 3.050 1.00 83.06 170 TYR A N 1
ATOM 1324 C CA . TYR A 1 170 ? 5.300 2.948 4.273 1.00 83.06 170 TYR A CA 1
ATOM 1325 C C . TYR A 1 170 ? 6.002 3.780 5.350 1.00 83.06 170 TYR A C 1
ATOM 1327 O O . TYR A 1 170 ? 5.671 3.641 6.527 1.00 83.06 170 TYR A O 1
ATOM 1335 N N . ALA A 1 171 ? 6.909 4.683 4.972 1.00 83.38 171 ALA A N 1
ATOM 1336 C CA . ALA A 1 171 ? 7.517 5.629 5.905 1.00 83.38 171 ALA A CA 1
ATOM 1337 C C . ALA A 1 171 ? 6.470 6.581 6.515 1.00 83.38 171 ALA A C 1
ATOM 1339 O O . ALA A 1 171 ? 6.451 6.792 7.730 1.00 83.38 171 ALA A O 1
ATOM 1340 N N . GLY A 1 172 ? 5.552 7.103 5.694 1.00 82.56 172 GLY A N 1
ATOM 1341 C CA . GLY A 1 172 ? 4.416 7.900 6.159 1.00 82.56 172 GLY A CA 1
ATOM 1342 C C . GLY A 1 172 ? 3.469 7.109 7.055 1.00 82.56 172 GLY A C 1
ATOM 1343 O O . GLY A 1 172 ? 3.048 7.614 8.092 1.00 82.56 172 GLY A O 1
ATOM 1344 N N . LEU A 1 173 ? 3.206 5.847 6.716 1.00 83.62 173 LEU A N 1
ATOM 1345 C CA . LEU A 1 173 ? 2.363 4.951 7.502 1.00 83.62 173 LEU A CA 1
ATOM 1346 C C . LEU A 1 173 ? 2.976 4.670 8.875 1.00 83.62 173 LEU A C 1
ATOM 1348 O O . LEU A 1 173 ? 2.282 4.743 9.883 1.00 83.62 173 LEU A O 1
ATOM 1352 N N . TRP A 1 174 ? 4.279 4.397 8.926 1.00 82.69 174 TRP A N 1
ATOM 1353 C CA . TRP A 1 174 ? 5.011 4.197 10.175 1.00 82.69 174 TRP A CA 1
ATOM 1354 C C . TRP A 1 174 ? 4.991 5.449 11.059 1.00 82.69 174 TRP A C 1
ATOM 1356 O O . TRP A 1 174 ? 4.744 5.352 12.262 1.00 82.69 174 TRP A O 1
ATOM 1366 N N . ARG A 1 175 ? 5.188 6.634 10.467 1.00 85.81 175 ARG A N 1
ATOM 1367 C CA . ARG A 1 175 ? 5.110 7.909 11.192 1.00 85.81 175 ARG A CA 1
ATOM 1368 C C . ARG A 1 175 ? 3.701 8.180 11.723 1.00 85.81 175 ARG A C 1
ATOM 1370 O O . ARG A 1 175 ? 3.571 8.605 12.866 1.00 85.81 175 ARG A O 1
ATOM 1377 N N . ALA A 1 176 ? 2.670 7.9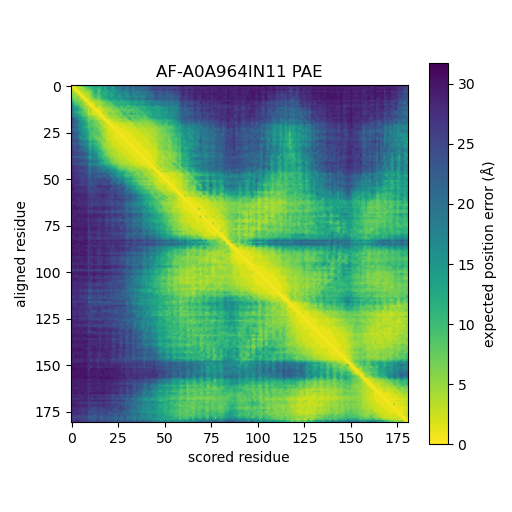45 10.914 1.00 83.25 176 ALA A N 1
ATOM 1378 C CA . ALA A 1 176 ? 1.283 8.154 11.310 1.00 83.25 176 ALA A CA 1
ATOM 1379 C C . ALA A 1 176 ? 0.874 7.175 12.422 1.00 83.25 176 ALA A C 1
ATOM 1381 O O . ALA A 1 176 ? 0.312 7.605 13.421 1.00 83.25 176 ALA A O 1
ATOM 1382 N N . LYS A 1 177 ? 1.252 5.891 12.329 1.00 80.94 177 LYS A N 1
ATOM 1383 C CA . LYS A 1 177 ? 0.997 4.902 13.394 1.00 80.94 177 LYS A CA 1
ATOM 1384 C C . LYS A 1 177 ? 1.556 5.335 14.748 1.00 80.94 177 LYS A C 1
ATOM 1386 O O . LYS A 1 177 ? 0.817 5.356 15.719 1.00 80.94 177 LYS A O 1
ATOM 1391 N N . ARG A 1 178 ? 2.806 5.807 14.790 1.00 82.56 178 ARG A N 1
ATOM 1392 C CA . ARG A 1 178 ? 3.443 6.312 16.023 1.00 82.56 178 ARG A CA 1
ATOM 1393 C C . ARG A 1 178 ? 2.750 7.512 16.676 1.00 82.56 178 ARG A C 1
ATOM 1395 O O . ARG A 1 178 ? 3.112 7.871 17.787 1.00 82.56 178 ARG A O 1
ATOM 1402 N N . ARG A 1 179 ? 1.845 8.193 15.971 1.00 79.62 179 ARG A N 1
ATOM 1403 C CA . ARG A 1 179 ? 1.112 9.355 16.489 1.00 79.62 179 ARG A CA 1
ATOM 1404 C C . ARG A 1 179 ? -0.212 8.965 17.156 1.00 79.62 179 ARG A C 1
ATOM 1406 O O . ARG A 1 179 ? -0.736 9.754 17.936 1.00 79.62 179 ARG A O 1
ATOM 1413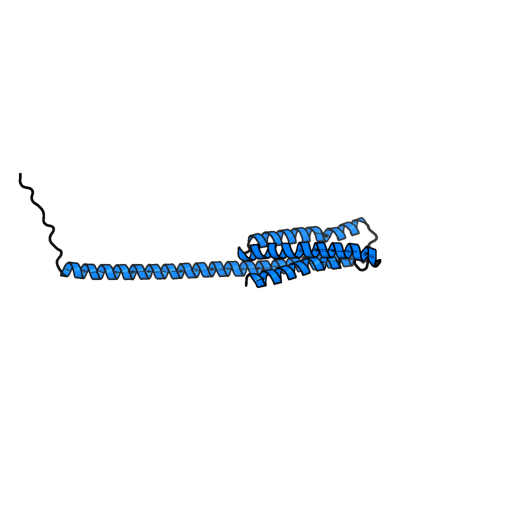 N N . TYR A 1 180 ? -0.756 7.805 16.791 1.00 74.25 180 TYR A N 1
ATOM 1414 C CA . TYR A 1 180 ? -2.064 7.317 17.234 1.00 74.25 180 TYR A CA 1
ATOM 1415 C C . TYR A 1 180 ? -1.985 6.083 18.149 1.00 74.25 180 TYR A C 1
ATOM 1417 O O . TYR A 1 180 ? -3.013 5.702 18.705 1.00 74.25 180 TYR A O 1
ATOM 1425 N N . GLU A 1 181 ? -0.802 5.477 18.286 1.00 63.56 181 GLU A N 1
ATOM 1426 C CA . GLU A 1 181 ? -0.423 4.579 19.392 1.00 63.56 181 GLU A CA 1
ATOM 1427 C C . GLU A 1 181 ? -0.082 5.386 20.653 1.00 63.56 181 GLU A C 1
ATOM 1429 O O . GLU A 1 181 ? -0.488 4.945 21.751 1.00 63.56 181 GLU A O 1
#